Protein AF-A0A8K0E982-F1 (afdb_monomer_lite)

Structure (mmCIF, N/CA/C/O backbone):
data_AF-A0A8K0E982-F1
#
_entry.id   AF-A0A8K0E982-F1
#
loop_
_atom_site.group_PDB
_atom_site.id
_atom_site.type_symbol
_atom_site.label_atom_id
_atom_site.label_alt_id
_atom_site.label_comp_id
_atom_site.label_asym_id
_atom_site.label_entity_id
_atom_site.label_seq_id
_atom_site.pdbx_PDB_ins_code
_atom_site.Cartn_x
_atom_site.Cartn_y
_atom_site.Cartn_z
_atom_site.occupancy
_atom_site.B_iso_or_equiv
_atom_site.auth_seq_id
_atom_site.auth_comp_id
_atom_site.auth_asym_id
_atom_site.auth_atom_id
_atom_site.pdbx_PDB_model_num
ATOM 1 N N . MET A 1 1 ? -12.743 -16.493 24.729 1.00 76.88 1 MET A N 1
ATOM 2 C CA . MET A 1 1 ? -12.555 -15.133 25.260 1.00 76.88 1 MET A CA 1
ATOM 3 C C . MET A 1 1 ? -13.919 -14.490 25.365 1.00 76.88 1 MET A C 1
ATOM 5 O O . MET A 1 1 ? -14.685 -14.556 24.403 1.00 76.88 1 MET A O 1
ATOM 9 N N . SER A 1 2 ? -14.265 -14.010 26.552 1.00 88.00 2 SER A N 1
ATOM 10 C CA . SER A 1 2 ? -15.515 -13.305 26.830 1.00 88.00 2 SER A CA 1
ATOM 11 C C . SER A 1 2 ? -15.339 -11.812 26.568 1.00 88.00 2 SER A C 1
ATOM 13 O O . SER A 1 2 ? -14.228 -11.305 26.443 1.00 88.00 2 SER A O 1
ATOM 15 N N . LEU A 1 3 ? -16.451 -11.082 26.494 1.00 88.06 3 LEU A N 1
ATOM 16 C CA . LEU A 1 3 ? -16.410 -9.629 26.343 1.00 88.06 3 LEU A CA 1
ATOM 17 C C . LEU A 1 3 ? -15.655 -8.947 27.494 1.00 88.06 3 LEU A C 1
ATOM 19 O O . LEU A 1 3 ? -14.929 -7.985 27.275 1.00 88.06 3 LEU A O 1
ATOM 23 N N . THR A 1 4 ? -15.781 -9.482 28.708 1.00 92.56 4 THR A N 1
ATOM 24 C CA . THR A 1 4 ? -15.127 -8.940 29.905 1.00 92.56 4 THR A CA 1
ATOM 25 C C . THR A 1 4 ? -13.607 -8.933 29.812 1.00 92.56 4 THR A C 1
ATOM 27 O O . THR A 1 4 ? -12.982 -8.114 30.475 1.00 92.56 4 THR A O 1
ATOM 30 N N . ASP A 1 5 ? -13.015 -9.789 28.971 1.00 93.81 5 ASP A N 1
ATOM 31 C CA . ASP A 1 5 ? -11.569 -9.812 28.733 1.00 93.81 5 ASP A CA 1
ATOM 32 C C . ASP A 1 5 ? -11.071 -8.506 28.097 1.00 93.81 5 ASP A C 1
ATOM 34 O O . ASP A 1 5 ? -9.885 -8.206 28.179 1.00 93.81 5 ASP A O 1
ATOM 38 N N . PHE A 1 6 ? -11.954 -7.719 27.471 1.00 95.50 6 PHE A N 1
ATOM 39 C CA . PHE A 1 6 ? -11.610 -6.413 26.915 1.00 95.50 6 PHE A CA 1
ATOM 40 C C . PHE A 1 6 ? -11.528 -5.318 27.981 1.00 95.50 6 PHE A C 1
ATOM 42 O O . PHE A 1 6 ? -10.824 -4.343 27.729 1.00 95.50 6 PHE A O 1
ATOM 49 N N . ASN A 1 7 ? -12.192 -5.466 29.139 1.00 96.00 7 ASN A N 1
ATOM 50 C CA . ASN A 1 7 ? -12.347 -4.422 30.163 1.00 96.00 7 ASN A CA 1
ATOM 51 C C . ASN A 1 7 ? -11.041 -4.146 30.914 1.00 96.00 7 ASN A C 1
ATOM 53 O O . ASN A 1 7 ? -10.825 -4.599 32.038 1.00 96.00 7 ASN A O 1
ATOM 57 N N . ALA A 1 8 ? -10.158 -3.412 30.257 1.00 96.12 8 ALA A N 1
ATOM 58 C CA . ALA A 1 8 ? -8.850 -3.032 30.740 1.00 96.12 8 ALA A CA 1
ATOM 59 C C . ALA A 1 8 ? -8.358 -1.797 29.979 1.00 96.12 8 ALA A C 1
ATOM 61 O O . ALA A 1 8 ? -8.961 -1.347 28.997 1.00 96.12 8 ALA A O 1
ATOM 62 N N . THR A 1 9 ? -7.217 -1.281 30.424 1.00 97.56 9 THR A N 1
ATOM 63 C CA . THR A 1 9 ? -6.426 -0.314 29.669 1.00 97.56 9 THR A CA 1
ATOM 64 C C . THR A 1 9 ? -5.400 -1.054 28.815 1.00 97.56 9 THR A C 1
ATOM 66 O O . THR A 1 9 ? -4.583 -1.821 29.322 1.00 97.56 9 THR A O 1
ATOM 69 N N . TRP A 1 10 ? -5.434 -0.805 27.513 1.00 97.38 10 TRP A N 1
ATOM 70 C CA . TRP A 1 10 ? -4.568 -1.387 26.498 1.00 97.38 10 TRP A CA 1
ATOM 71 C C . TRP A 1 10 ? -3.707 -0.305 25.878 1.00 97.38 10 TRP A C 1
ATOM 73 O O . TRP A 1 10 ? -4.219 0.719 25.434 1.00 97.38 10 TRP A O 1
ATOM 83 N N . THR A 1 11 ? -2.410 -0.565 25.776 1.00 94.88 11 THR A N 1
ATOM 84 C CA . THR A 1 11 ? -1.451 0.373 25.197 1.00 94.88 11 THR A CA 1
ATOM 85 C C . THR A 1 11 ? -0.724 -0.280 24.030 1.00 94.88 11 THR A C 1
ATOM 87 O O . THR A 1 11 ? -0.299 -1.436 24.111 1.00 94.88 11 THR A O 1
ATOM 90 N N . SER A 1 12 ? -0.586 0.450 22.925 1.00 91.75 12 SER A N 1
ATOM 91 C CA . SER A 1 12 ? 0.097 -0.039 21.731 1.00 91.75 12 SER A CA 1
ATOM 92 C C . SER A 1 12 ? 1.561 -0.374 22.023 1.00 91.75 12 SER A C 1
ATOM 94 O O . SER A 1 12 ? 2.298 0.462 22.540 1.00 91.75 12 SER A O 1
ATOM 96 N N . SER A 1 13 ? 1.996 -1.571 21.630 1.00 88.44 13 SER A N 1
ATOM 97 C CA . SER A 1 13 ? 3.388 -2.043 21.756 1.00 88.44 13 SER A CA 1
ATOM 98 C C . SER A 1 13 ? 4.062 -2.335 20.409 1.00 88.44 13 SER A C 1
ATOM 100 O O . SER A 1 13 ? 5.239 -2.683 20.361 1.00 88.44 13 SER A O 1
ATOM 102 N N . GLY A 1 14 ? 3.331 -2.194 19.300 1.00 84.75 14 GLY A N 1
ATOM 103 C CA . GLY A 1 14 ? 3.834 -2.417 17.948 1.00 84.75 14 GLY A CA 1
ATOM 104 C C . GLY A 1 14 ? 2.726 -2.308 16.904 1.00 84.75 14 GLY A C 1
ATOM 105 O O . GLY A 1 14 ? 1.545 -2.258 17.242 1.00 84.75 14 GLY A O 1
ATOM 106 N N . ASN A 1 15 ? 3.113 -2.263 15.631 1.00 86.19 15 ASN A N 1
ATOM 107 C CA . ASN A 1 15 ? 2.197 -2.212 14.496 1.00 86.19 15 ASN A CA 1
ATOM 108 C C . ASN A 1 15 ? 2.785 -2.948 13.285 1.00 86.19 15 ASN A C 1
ATOM 110 O O . ASN A 1 15 ? 4.000 -3.106 13.162 1.00 86.19 15 ASN A O 1
ATOM 114 N N . GLU A 1 16 ? 1.910 -3.361 12.373 1.00 82.50 16 GLU A N 1
ATOM 115 C CA . GLU A 1 16 ? 2.277 -3.872 11.056 1.00 82.50 16 GLU A CA 1
ATOM 116 C C . GLU A 1 16 ? 1.532 -3.065 9.988 1.00 82.50 16 GLU A C 1
ATOM 118 O O . GLU A 1 16 ? 0.335 -2.826 10.107 1.00 82.50 16 GLU A O 1
ATOM 123 N N . ASN A 1 17 ? 2.233 -2.651 8.929 1.00 83.00 17 ASN A N 1
ATOM 124 C CA . ASN A 1 17 ? 1.669 -1.880 7.809 1.00 83.00 17 ASN A CA 1
ATOM 125 C C . ASN A 1 17 ? 1.020 -0.528 8.190 1.00 83.00 17 ASN A C 1
ATOM 127 O O . ASN A 1 17 ? 0.158 -0.046 7.455 1.00 83.00 17 ASN A O 1
ATOM 131 N N . LEU A 1 18 ? 1.464 0.121 9.276 1.00 83.12 18 LEU A N 1
ATOM 132 C CA . LEU A 1 18 ? 0.912 1.411 9.716 1.00 83.12 18 LEU A CA 1
ATOM 133 C C . LEU A 1 18 ? 0.999 2.507 8.640 1.00 83.12 18 LEU A C 1
ATOM 135 O O . LEU A 1 18 ? 0.066 3.282 8.503 1.00 83.12 18 LEU A O 1
ATOM 139 N N . ASP A 1 19 ? 2.047 2.532 7.812 1.00 82.12 19 ASP A N 1
ATOM 140 C CA . ASP A 1 19 ? 2.150 3.500 6.705 1.00 82.12 19 ASP A CA 1
ATOM 141 C C . ASP A 1 19 ? 0.992 3.392 5.715 1.00 82.12 19 ASP A C 1
ATOM 143 O O . ASP A 1 19 ? 0.400 4.398 5.340 1.00 82.12 19 ASP A O 1
ATOM 147 N N . ALA A 1 20 ? 0.646 2.167 5.311 1.00 80.00 20 ALA A N 1
ATOM 148 C CA . ALA A 1 20 ? -0.471 1.941 4.401 1.00 80.00 20 ALA A CA 1
ATOM 149 C C . ALA A 1 20 ? -1.802 2.319 5.062 1.00 80.00 20 ALA A C 1
ATOM 151 O O . ALA A 1 20 ? -2.688 2.847 4.393 1.00 80.00 20 ALA A O 1
ATOM 152 N N . TYR A 1 21 ? -1.913 2.083 6.374 1.00 82.00 21 TYR A N 1
ATOM 153 C CA . TYR A 1 21 ? -3.068 2.510 7.149 1.00 82.00 21 TYR A CA 1
ATOM 154 C C . TYR A 1 21 ? -3.226 4.033 7.128 1.00 82.00 21 TYR A C 1
ATOM 156 O O . TYR A 1 21 ? -4.260 4.534 6.698 1.00 82.00 21 TYR A O 1
ATOM 164 N N . LEU A 1 22 ? -2.177 4.766 7.506 1.00 83.50 22 LEU A N 1
ATOM 165 C CA . LEU A 1 22 ? -2.181 6.227 7.559 1.00 83.50 22 LEU A CA 1
ATOM 166 C C . LEU A 1 22 ? -2.406 6.867 6.183 1.00 83.50 22 LEU A C 1
ATOM 168 O O . LEU A 1 22 ? -3.130 7.853 6.078 1.00 83.50 22 LEU A O 1
ATOM 172 N N . GLU A 1 23 ? -1.832 6.298 5.117 1.00 82.69 23 GLU A N 1
ATOM 173 C CA . GLU A 1 23 ? -2.086 6.769 3.749 1.00 82.69 23 GLU A CA 1
ATOM 174 C C . GLU A 1 23 ? -3.574 6.658 3.398 1.00 82.69 23 GLU A C 1
ATOM 176 O O . GLU A 1 23 ? -4.152 7.598 2.851 1.00 82.69 23 GLU A O 1
ATOM 181 N N . ALA A 1 24 ? -4.204 5.531 3.724 1.00 76.69 24 ALA A N 1
ATOM 182 C CA . ALA A 1 24 ? -5.584 5.285 3.337 1.00 76.69 24 ALA A CA 1
ATOM 183 C C . ALA A 1 24 ? -6.610 6.009 4.221 1.00 76.69 24 ALA A C 1
ATOM 185 O O . ALA A 1 24 ? -7.704 6.304 3.748 1.00 76.69 24 ALA A O 1
ATOM 186 N N . THR A 1 25 ? -6.264 6.350 5.467 1.00 77.56 25 THR A N 1
ATOM 187 C CA . THR A 1 25 ? -7.091 7.234 6.307 1.00 77.56 25 THR A CA 1
ATOM 188 C C . THR A 1 25 ? -6.925 8.718 5.965 1.00 77.56 25 THR A C 1
ATOM 190 O O . THR A 1 25 ? -7.600 9.563 6.550 1.00 77.56 25 THR A O 1
ATOM 193 N N . GLY A 1 26 ? -6.055 9.053 5.004 1.00 77.88 26 GLY A N 1
ATOM 194 C CA . GLY A 1 26 ? -5.824 10.427 4.566 1.00 77.88 26 GLY A CA 1
ATOM 195 C C . GLY A 1 26 ? -4.934 11.238 5.508 1.00 77.88 26 GLY A C 1
ATOM 196 O O . GLY A 1 26 ? -4.920 12.465 5.419 1.00 77.88 26 GLY A O 1
ATOM 197 N N . CYS A 1 27 ? -4.178 10.582 6.393 1.00 80.12 27 CYS A N 1
ATOM 198 C CA . CYS A 1 27 ? -3.188 11.254 7.226 1.00 80.12 27 CYS A CA 1
ATOM 199 C C . CYS A 1 27 ? -2.120 11.914 6.324 1.00 80.12 27 CYS A C 1
ATOM 201 O O . CYS A 1 27 ? -1.563 11.247 5.442 1.00 80.12 27 CYS A O 1
ATOM 203 N N . PRO A 1 28 ? -1.809 13.214 6.492 1.00 81.88 28 PRO A N 1
ATOM 204 C CA . PRO A 1 28 ? -0.733 13.845 5.734 1.00 81.88 28 PRO A CA 1
ATOM 205 C C . PRO A 1 28 ? 0.628 13.227 6.076 1.00 81.88 28 PRO A C 1
ATOM 207 O O . PRO A 1 28 ? 0.929 12.953 7.239 1.00 81.88 28 PRO A O 1
ATOM 210 N N . LYS A 1 29 ? 1.475 13.020 5.058 1.00 82.44 29 LYS A N 1
ATOM 211 C CA . LYS A 1 29 ? 2.752 12.296 5.211 1.00 82.44 29 LYS A CA 1
ATOM 212 C C . LYS A 1 29 ? 3.712 12.943 6.206 1.00 82.44 29 LYS A C 1
ATOM 214 O O . LYS A 1 29 ? 4.481 12.217 6.828 1.00 82.44 29 LYS A O 1
ATOM 219 N N . GLU A 1 30 ? 3.668 14.264 6.379 1.00 87.19 30 GLU A N 1
ATOM 220 C CA . GLU A 1 30 ? 4.479 14.952 7.393 1.00 87.19 30 GLU A CA 1
ATOM 221 C C . GLU A 1 30 ? 4.189 14.502 8.835 1.00 87.19 30 GLU A C 1
ATOM 223 O O . GLU A 1 30 ? 5.066 14.629 9.683 1.00 87.19 30 GLU A O 1
ATOM 228 N N . TYR A 1 31 ? 3.016 13.920 9.114 1.00 84.38 31 TYR A N 1
ATOM 229 C CA . TYR A 1 31 ? 2.645 13.449 10.452 1.00 84.38 31 TYR A CA 1
ATOM 230 C C . TYR A 1 31 ? 2.977 11.975 10.709 1.00 84.38 31 TYR A C 1
ATOM 232 O O . TYR A 1 31 ? 2.791 11.499 11.827 1.00 84.38 31 TYR A O 1
ATOM 240 N N . PHE A 1 32 ? 3.479 11.228 9.718 1.00 86.25 32 PHE A N 1
ATOM 241 C CA . PHE A 1 32 ? 3.668 9.777 9.856 1.00 86.25 32 PHE A CA 1
ATOM 242 C C . PHE A 1 32 ? 4.653 9.425 10.969 1.00 86.25 32 PHE A C 1
ATOM 244 O O . PHE A 1 32 ? 4.390 8.518 11.755 1.00 86.25 32 PHE A O 1
ATOM 251 N N . ASP A 1 33 ? 5.769 10.147 11.061 1.00 88.31 33 ASP A N 1
ATOM 252 C CA . ASP A 1 33 ? 6.781 9.890 12.088 1.00 88.31 33 ASP A CA 1
ATOM 253 C C . ASP A 1 33 ? 6.273 10.269 13.489 1.00 88.31 33 ASP A C 1
ATOM 255 O O . ASP A 1 33 ? 6.520 9.548 14.460 1.00 88.31 33 ASP A O 1
ATOM 259 N N . THR A 1 34 ? 5.475 11.336 13.594 1.00 88.00 34 THR A N 1
ATOM 260 C CA . THR A 1 34 ? 4.786 11.722 14.835 1.00 88.00 34 THR A CA 1
ATOM 261 C C . THR A 1 34 ? 3.795 10.652 15.283 1.00 88.00 34 THR A C 1
ATOM 263 O O . THR A 1 34 ? 3.797 10.263 16.445 1.00 88.00 34 THR A O 1
ATOM 266 N N . VAL A 1 35 ? 2.983 10.108 14.373 1.00 87.06 35 VAL A N 1
ATOM 267 C CA . VAL A 1 35 ? 2.040 9.030 14.711 1.00 87.06 35 VAL A CA 1
ATOM 268 C C . VAL A 1 35 ? 2.773 7.743 15.098 1.00 87.06 35 VAL A C 1
ATOM 270 O O . VAL A 1 35 ? 2.393 7.093 16.066 1.00 87.06 35 VAL A O 1
ATOM 273 N N . LYS A 1 36 ? 3.858 7.387 14.399 1.00 88.38 36 LYS A N 1
ATOM 274 C CA . LYS A 1 36 ? 4.669 6.189 14.698 1.00 88.38 36 LYS A CA 1
ATOM 275 C C . LYS A 1 36 ? 5.382 6.242 16.044 1.00 88.38 36 LYS A C 1
ATOM 277 O O . LYS A 1 36 ? 5.623 5.193 16.634 1.00 88.38 36 LYS A O 1
ATOM 282 N N . SER A 1 37 ? 5.782 7.436 16.472 1.00 87.62 37 SER A N 1
ATOM 283 C CA . SER A 1 37 ? 6.403 7.670 17.781 1.00 87.62 37 SER A CA 1
ATOM 284 C C . SER A 1 37 ? 5.375 7.808 18.904 1.00 87.62 37 SER A C 1
ATOM 286 O O . SER A 1 37 ? 5.741 7.748 20.077 1.00 87.62 37 SER A O 1
ATOM 288 N N . GLY A 1 38 ? 4.100 7.972 18.547 1.00 89.12 38 GLY A N 1
ATOM 289 C CA . GLY A 1 38 ? 2.992 8.036 19.478 1.00 89.12 38 GLY A CA 1
ATOM 290 C C . GLY A 1 38 ? 2.645 6.691 20.097 1.00 89.12 38 GLY A C 1
ATOM 291 O O . GLY A 1 38 ? 2.869 5.622 19.532 1.00 89.12 38 GLY A O 1
ATOM 292 N N . THR A 1 39 ? 2.007 6.780 21.253 1.00 91.00 39 THR A N 1
ATOM 293 C CA . THR A 1 39 ? 1.442 5.654 21.976 1.00 91.00 39 THR A CA 1
ATOM 294 C C . THR A 1 39 ? -0.070 5.788 21.964 1.00 91.00 39 THR A C 1
ATOM 296 O O . THR A 1 39 ? -0.606 6.756 22.504 1.00 91.00 39 THR A O 1
ATOM 299 N N . LEU A 1 40 ? -0.749 4.805 21.377 1.00 92.06 40 LEU A N 1
ATOM 300 C CA . LEU A 1 40 ? -2.203 4.707 21.354 1.00 92.06 40 LEU A CA 1
ATOM 301 C C . LEU A 1 40 ? -2.682 3.920 22.574 1.00 92.06 40 LEU A C 1
ATOM 303 O O . LEU A 1 40 ? -2.187 2.824 22.847 1.00 92.06 40 LEU A O 1
ATOM 307 N N . THR A 1 41 ? -3.648 4.477 23.297 1.00 94.88 41 THR A N 1
ATOM 308 C CA . THR A 1 41 ? -4.257 3.858 24.476 1.00 94.88 41 THR A CA 1
ATOM 309 C C . THR A 1 41 ? -5.753 3.680 24.267 1.00 94.88 41 THR A C 1
ATOM 311 O O . THR A 1 41 ? -6.422 4.611 23.822 1.00 94.88 41 THR A O 1
ATOM 314 N N . TYR A 1 42 ? -6.269 2.501 24.614 1.00 96.44 42 TYR A N 1
ATOM 315 C CA . TYR A 1 42 ? -7.695 2.198 24.705 1.00 96.44 42 TYR A CA 1
ATOM 316 C C . TYR A 1 42 ? -8.052 1.788 26.131 1.00 96.44 42 TYR A C 1
ATOM 318 O O . TYR A 1 42 ? -7.398 0.920 26.693 1.00 96.44 42 TYR A O 1
ATOM 326 N N . GLU A 1 43 ? -9.104 2.351 26.704 1.00 97.56 43 GLU A N 1
ATOM 327 C CA . GLU A 1 43 ? -9.676 1.919 27.980 1.00 97.56 43 GLU A CA 1
ATOM 328 C C . GLU A 1 43 ? -11.114 1.477 27.728 1.00 97.56 43 GLU A C 1
ATOM 330 O O . GLU A 1 43 ? -11.961 2.290 27.353 1.00 97.56 43 GLU A O 1
ATOM 335 N N . PHE A 1 44 ? -11.372 0.183 27.905 1.00 97.38 44 PHE A N 1
ATOM 336 C CA . PHE A 1 44 ? -12.711 -0.379 27.779 1.00 97.38 44 PHE A CA 1
ATOM 337 C C . PHE A 1 44 ? -13.327 -0.598 29.155 1.00 97.38 44 PHE A C 1
ATOM 339 O O . PHE A 1 44 ? -12.685 -1.125 30.066 1.00 97.38 44 PHE A O 1
ATOM 346 N N . SER A 1 45 ? -14.598 -0.245 29.280 1.00 96.56 45 SER A N 1
ATOM 347 C CA . SER A 1 45 ? -15.433 -0.585 30.424 1.00 96.56 45 SER A CA 1
ATOM 348 C C . SER A 1 45 ? -16.849 -0.914 29.963 1.00 96.56 45 SER A C 1
ATOM 350 O O . SER A 1 45 ? -17.257 -0.575 28.849 1.00 96.56 45 SER A O 1
ATOM 352 N N . GLN A 1 46 ? -17.608 -1.588 30.822 1.00 94.81 46 GLN A N 1
ATOM 353 C CA . GLN A 1 46 ? -18.996 -1.936 30.550 1.00 94.81 46 GLN A CA 1
ATOM 354 C C . GLN A 1 46 ? -19.859 -1.694 31.790 1.00 94.81 46 GLN A C 1
ATOM 356 O O . GLN A 1 46 ? -19.423 -1.965 32.910 1.00 94.81 46 GLN A O 1
ATOM 361 N N . ASP A 1 47 ? -21.085 -1.238 31.567 1.00 94.94 47 ASP A N 1
ATOM 362 C CA . ASP A 1 47 ? -22.148 -1.155 32.563 1.00 94.94 47 ASP A CA 1
ATOM 363 C C . ASP A 1 47 ? -23.431 -1.723 31.945 1.00 94.94 47 ASP A C 1
ATOM 365 O O . ASP A 1 47 ? -23.974 -1.181 30.979 1.00 94.94 47 ASP A O 1
ATOM 369 N N . GLY A 1 48 ? -23.867 -2.885 32.435 1.00 92.12 48 GLY A N 1
ATOM 370 C CA . GLY A 1 48 ? -24.958 -3.646 31.828 1.00 92.12 48 GLY A CA 1
ATOM 371 C C . GLY A 1 48 ? -24.702 -3.974 30.351 1.00 92.12 48 GLY A C 1
ATOM 372 O O . GLY A 1 48 ? -23.768 -4.701 30.016 1.00 92.12 48 GLY A O 1
ATOM 373 N N . ASP A 1 49 ? -25.560 -3.456 29.473 1.00 93.00 49 ASP A N 1
ATOM 374 C CA . ASP A 1 49 ? -25.496 -3.625 28.014 1.00 93.00 49 ASP A CA 1
ATOM 375 C C . ASP A 1 49 ? -24.726 -2.504 27.293 1.00 93.00 49 ASP A C 1
ATOM 377 O O . ASP A 1 49 ? -24.651 -2.493 26.062 1.00 93.00 49 ASP A O 1
ATOM 381 N N . THR A 1 50 ? -24.182 -1.553 28.053 1.00 95.56 50 THR A N 1
ATOM 382 C CA . THR A 1 50 ? -23.522 -0.352 27.549 1.00 95.56 50 THR A CA 1
ATOM 383 C C . THR A 1 50 ? -22.010 -0.497 27.662 1.00 95.56 50 THR A C 1
ATOM 385 O O . THR A 1 50 ? -21.479 -0.781 28.733 1.00 95.56 50 THR A O 1
ATOM 388 N N . ILE A 1 51 ? -21.306 -0.283 26.552 1.00 97.19 51 ILE A N 1
ATOM 389 C CA . ILE A 1 51 ? -19.851 -0.381 26.456 1.00 97.19 51 ILE A CA 1
ATOM 390 C C . ILE A 1 51 ? -19.296 1.022 26.266 1.00 97.19 51 ILE A C 1
ATOM 392 O O . ILE A 1 51 ? -19.748 1.758 25.391 1.00 97.19 51 ILE A O 1
ATOM 396 N N . THR A 1 52 ? -18.295 1.376 27.065 1.00 97.75 52 THR A N 1
ATOM 397 C CA . THR A 1 52 ? -17.534 2.616 26.921 1.00 97.75 52 THR A CA 1
ATOM 398 C C . THR A 1 52 ? -16.125 2.286 26.450 1.00 97.75 52 THR A C 1
ATOM 400 O O . THR A 1 52 ? -15.440 1.457 27.044 1.00 97.75 52 THR A O 1
ATOM 403 N N . CYS A 1 53 ? -15.681 2.949 25.387 1.00 97.25 53 CYS A N 1
ATOM 404 C CA . CYS A 1 53 ? -14.310 2.906 24.899 1.00 97.25 53 CYS A CA 1
ATOM 405 C C . CYS A 1 53 ? -13.735 4.320 24.934 1.00 97.25 53 CYS A C 1
ATOM 407 O O . CYS A 1 53 ? -14.157 5.187 24.164 1.00 97.25 53 CYS A O 1
ATOM 409 N N . LYS A 1 54 ? -12.746 4.547 25.798 1.00 96.69 54 LYS A N 1
ATOM 410 C CA . LYS A 1 54 ? -11.932 5.763 25.760 1.00 96.69 54 LYS A CA 1
ATOM 411 C C . LYS A 1 54 ? -10.686 5.500 24.933 1.00 96.69 54 LYS A C 1
ATOM 413 O O . LYS A 1 54 ? -10.045 4.468 25.100 1.00 96.69 54 LYS A O 1
ATOM 418 N N . SER A 1 55 ? -10.329 6.424 24.054 1.00 94.56 55 SER A N 1
ATOM 419 C CA . SER A 1 55 ? -9.144 6.323 23.206 1.00 94.56 55 SER A CA 1
ATOM 420 C C . SER A 1 55 ? -8.331 7.606 23.237 1.00 94.56 55 SER A C 1
ATOM 422 O O . SER A 1 55 ? -8.891 8.689 23.089 1.00 94.56 55 SER A O 1
ATOM 424 N N . SER A 1 56 ? -7.014 7.503 23.371 1.00 92.81 56 SER A N 1
ATOM 425 C CA . SER A 1 56 ? -6.103 8.652 23.350 1.00 92.81 56 SER A CA 1
ATOM 426 C C . SER A 1 56 ? -4.786 8.300 22.664 1.00 92.81 56 SER A C 1
ATOM 428 O O . SER A 1 56 ? -4.389 7.136 22.628 1.00 92.81 56 SER A O 1
ATOM 430 N N . SER A 1 57 ? -4.099 9.304 22.114 1.00 90.75 57 SER A N 1
ATOM 431 C CA . SER A 1 57 ? -2.760 9.136 21.547 1.00 90.75 57 SER A CA 1
ATOM 432 C C . SER A 1 57 ? -1.829 10.240 22.020 1.00 90.75 57 SER A C 1
ATOM 434 O O . SER A 1 57 ? -2.192 11.414 21.986 1.00 90.75 57 SER A O 1
ATOM 436 N N . THR A 1 58 ? -0.595 9.887 22.381 1.00 89.31 58 THR A N 1
ATOM 437 C CA . THR A 1 58 ? 0.437 10.890 22.695 1.00 89.31 58 THR A CA 1
ATOM 438 C C . THR A 1 58 ? 0.886 11.687 21.464 1.00 89.31 58 THR A C 1
ATOM 440 O O . THR A 1 58 ? 1.447 12.768 21.614 1.00 89.31 58 THR A O 1
ATOM 443 N N . SER A 1 59 ? 0.612 11.197 20.247 1.00 83.44 59 SER A N 1
ATOM 444 C CA . SER A 1 59 ? 0.928 11.895 18.991 1.00 83.44 59 SER A CA 1
ATOM 445 C C . SER A 1 59 ? -0.102 12.947 18.585 1.00 83.44 59 SER A C 1
ATOM 447 O O . SER A 1 59 ? 0.146 13.689 17.640 1.00 83.44 59 SER A O 1
ATOM 449 N N . ALA A 1 60 ? -1.263 12.987 19.243 1.00 73.69 60 ALA A N 1
ATOM 450 C CA . ALA A 1 60 ? -2.348 13.913 18.915 1.00 73.69 60 ALA A CA 1
ATOM 451 C C . ALA A 1 60 ? -2.020 15.372 19.318 1.00 73.69 60 ALA A C 1
ATOM 453 O O . ALA A 1 60 ? -2.669 16.314 18.870 1.00 73.69 60 ALA A O 1
ATOM 454 N N . GLY A 1 61 ? -0.962 15.568 20.118 1.00 64.94 61 GLY A N 1
ATOM 455 C CA . GLY A 1 61 ? -0.582 16.865 20.674 1.00 64.94 61 GLY A CA 1
ATOM 456 C C . GLY A 1 61 ? -1.436 17.254 21.889 1.00 64.94 61 GLY A C 1
ATOM 457 O O . GLY A 1 61 ? -2.402 16.567 22.214 1.00 64.94 61 GLY A O 1
ATOM 458 N N . PRO A 1 62 ? -1.084 18.343 22.595 1.00 62.41 62 PRO A N 1
ATOM 459 C CA . PRO A 1 62 ? -1.803 18.777 23.798 1.00 62.41 62 PRO A CA 1
ATOM 460 C C . PRO A 1 62 ? -3.231 19.267 23.508 1.00 62.41 62 PRO A C 1
ATOM 462 O O . PRO A 1 62 ? -4.068 19.262 24.406 1.00 62.41 62 PRO A O 1
ATOM 465 N N . ASP A 1 63 ? -3.510 19.656 22.260 1.00 70.44 63 ASP A N 1
ATOM 466 C CA . ASP A 1 63 ? -4.767 20.293 21.858 1.00 70.44 63 ASP A CA 1
ATOM 467 C C . ASP A 1 63 ? -5.833 19.303 21.351 1.00 70.44 63 ASP A C 1
ATOM 469 O O . ASP A 1 63 ? -6.973 19.702 21.108 1.00 70.44 63 ASP A O 1
ATOM 473 N N . GLN A 1 64 ? -5.503 18.014 21.196 1.00 72.44 64 GLN A N 1
ATOM 474 C CA . GLN A 1 64 ? -6.479 16.976 20.846 1.00 72.44 64 GLN A CA 1
ATOM 475 C C . GLN A 1 64 ? -6.786 16.088 22.060 1.00 72.44 64 GLN A C 1
ATOM 477 O O . GLN A 1 64 ? -5.981 15.221 22.415 1.00 72.44 64 GLN A O 1
ATOM 482 N N . PRO A 1 65 ? -7.954 16.264 22.708 1.00 80.94 65 PRO A N 1
ATOM 483 C CA . PRO A 1 65 ? -8.334 15.437 23.842 1.00 80.94 65 PRO A CA 1
ATOM 484 C C . PRO A 1 65 ? -8.594 13.989 23.410 1.00 80.94 65 PRO A C 1
ATOM 486 O O . PRO A 1 65 ? -8.964 13.703 22.266 1.00 80.94 65 PRO A O 1
ATOM 489 N N . GLY A 1 66 ? -8.443 13.066 24.361 1.00 88.62 66 GLY A N 1
ATOM 490 C CA . GLY A 1 66 ? -8.910 11.695 24.185 1.00 88.62 66 GLY A CA 1
ATOM 491 C C . GLY A 1 66 ? -10.410 11.658 23.881 1.00 88.62 66 GLY A C 1
ATOM 492 O O . GLY A 1 66 ? -11.183 12.475 24.378 1.00 88.62 66 GLY A O 1
ATOM 493 N N . GLN A 1 67 ? -10.818 10.695 23.065 1.00 94.38 67 GLN A N 1
ATOM 494 C CA . GLN A 1 67 ? -12.210 10.484 22.684 1.00 94.38 67 GLN A CA 1
ATOM 495 C C . GLN A 1 67 ? -12.857 9.458 23.606 1.00 94.38 67 GLN A C 1
ATOM 497 O O . GLN A 1 67 ? -12.211 8.492 24.005 1.00 94.38 67 GLN A O 1
ATOM 502 N N . THR A 1 68 ? -14.128 9.660 23.944 1.00 96.44 68 THR A N 1
ATOM 503 C CA . THR A 1 68 ? -14.928 8.697 24.709 1.00 96.44 68 THR A CA 1
ATOM 504 C C . THR A 1 68 ? -16.165 8.351 23.903 1.00 96.44 68 THR A C 1
ATOM 506 O O . THR A 1 68 ? -17.034 9.197 23.711 1.00 96.44 68 THR A O 1
ATOM 509 N N . ASN A 1 69 ? -16.243 7.105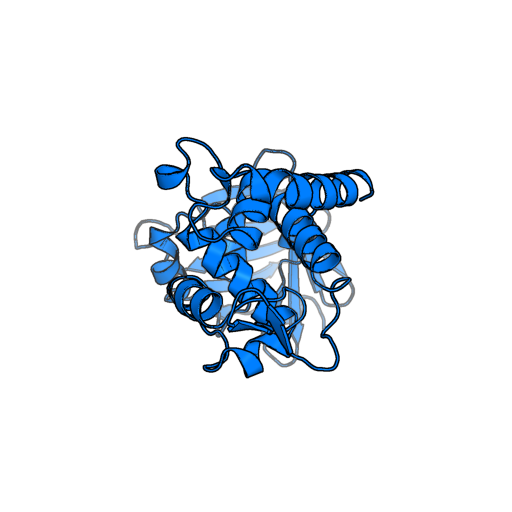 23.447 1.00 97.38 69 ASN A N 1
ATOM 510 C CA . ASN A 1 69 ? -17.373 6.585 22.689 1.00 97.38 69 ASN A CA 1
ATOM 511 C C . ASN A 1 69 ? -18.148 5.588 23.552 1.00 97.38 69 ASN A C 1
ATOM 513 O O . ASN A 1 69 ? -17.548 4.730 24.200 1.00 97.38 69 ASN A O 1
ATOM 517 N N . THR A 1 70 ? -19.476 5.701 23.558 1.00 97.12 70 THR A N 1
ATOM 518 C CA . THR A 1 70 ? -20.375 4.790 24.279 1.00 97.12 70 THR A CA 1
ATOM 519 C C . THR A 1 70 ? -21.342 4.156 23.294 1.00 97.12 70 THR A C 1
ATOM 521 O O . THR A 1 70 ? -21.947 4.867 22.494 1.00 97.12 70 THR A O 1
ATOM 524 N N . PHE A 1 71 ? -21.492 2.834 23.336 1.00 96.62 71 PHE A N 1
ATOM 525 C CA . PHE A 1 71 ? -22.321 2.105 22.379 1.00 96.62 71 PHE A CA 1
ATOM 526 C C . PHE A 1 71 ? -22.959 0.851 22.983 1.00 96.62 71 PHE A C 1
ATOM 528 O O . PHE A 1 71 ? -22.541 0.343 24.024 1.00 96.62 71 PHE A O 1
ATOM 535 N N . LYS A 1 72 ? -23.964 0.332 22.275 1.00 96.12 72 LYS A N 1
ATOM 536 C CA . LYS A 1 72 ? -24.576 -0.980 22.506 1.00 96.12 72 LYS A CA 1
ATOM 537 C C . LYS A 1 72 ? -24.393 -1.839 21.262 1.00 96.12 72 LYS A C 1
ATOM 539 O O . LYS A 1 72 ? -24.379 -1.320 20.144 1.00 96.12 72 LYS A O 1
ATOM 544 N N . PHE A 1 73 ? -24.256 -3.151 21.429 1.00 96.31 73 PHE A N 1
ATOM 545 C CA . PHE A 1 73 ? -24.044 -4.030 20.279 1.00 96.31 73 PHE A CA 1
ATOM 546 C C . PHE A 1 73 ? -25.222 -4.017 19.306 1.00 96.31 73 PHE A C 1
ATOM 548 O O . PHE A 1 73 ? -26.383 -4.022 19.708 1.00 96.31 73 PHE A O 1
ATOM 555 N N . GLY A 1 74 ? -24.902 -4.031 18.012 1.00 94.25 74 GLY A N 1
ATOM 556 C CA . GLY A 1 74 ? -25.881 -4.053 16.926 1.00 94.25 74 GLY A CA 1
ATOM 557 C C . GLY A 1 74 ? -26.621 -2.732 16.700 1.00 94.25 74 GLY A C 1
ATOM 558 O O . GLY A 1 74 ? -27.437 -2.666 15.786 1.00 94.25 74 GLY A O 1
ATOM 559 N N . GLN A 1 75 ? -26.340 -1.689 17.487 1.00 95.44 75 GLN A N 1
ATOM 560 C CA . GLN A 1 75 ? -26.933 -0.363 17.318 1.00 95.44 75 GLN A CA 1
ATOM 561 C C . GLN A 1 75 ? -25.960 0.563 16.583 1.00 95.44 75 GLN A C 1
ATOM 563 O O . GLN A 1 75 ? -24.757 0.554 16.850 1.00 95.44 75 GLN A O 1
ATOM 568 N N . GLU A 1 76 ? -26.487 1.347 15.641 1.00 95.81 76 GLU A N 1
ATOM 569 C CA . GLU A 1 76 ? -25.724 2.408 14.979 1.00 95.81 76 GLU A CA 1
ATOM 570 C C . GLU A 1 76 ? -25.497 3.567 15.955 1.00 95.81 76 GLU A C 1
ATOM 572 O O . GLU A 1 76 ? -26.422 4.001 16.642 1.00 95.81 76 GLU A O 1
ATOM 577 N N . TYR A 1 77 ? -24.270 4.080 15.991 1.00 96.38 77 TYR A N 1
ATOM 578 C CA . TYR A 1 77 ? -23.911 5.299 16.707 1.00 96.38 77 TYR A CA 1
ATOM 579 C C . TYR A 1 77 ? -22.871 6.108 15.917 1.00 96.38 77 TYR A C 1
ATOM 581 O O . TYR A 1 77 ? -22.304 5.634 14.927 1.00 96.38 77 TYR A O 1
ATOM 589 N N . GLU A 1 78 ? -22.642 7.352 16.334 1.00 96.06 78 GLU A N 1
ATOM 590 C CA . GLU A 1 78 ? -21.572 8.194 15.799 1.00 96.06 78 GLU A CA 1
ATOM 591 C C . GLU A 1 78 ? -20.297 7.977 16.620 1.00 96.06 78 GLU A C 1
ATOM 593 O O . GLU A 1 78 ? -20.221 8.376 17.780 1.00 96.06 78 GLU A O 1
ATOM 598 N N . ASP A 1 79 ? -19.306 7.329 16.015 1.00 93.94 79 ASP A N 1
ATOM 599 C CA . ASP A 1 79 ? -17.979 7.126 16.587 1.00 93.94 79 ASP A CA 1
ATOM 600 C C . ASP A 1 79 ? -17.092 8.328 16.279 1.00 93.94 79 ASP A C 1
ATOM 602 O O . ASP A 1 79 ? -16.970 8.735 15.121 1.00 93.94 79 ASP A O 1
ATOM 606 N N . VAL A 1 80 ? -16.463 8.895 17.304 1.00 92.94 80 VAL A N 1
ATOM 607 C CA . VAL A 1 80 ? -15.442 9.929 17.136 1.00 92.94 80 VAL A CA 1
ATOM 608 C C . VAL A 1 80 ? -14.073 9.268 17.204 1.00 92.94 80 VAL A C 1
ATOM 610 O O . VAL A 1 80 ? -13.650 8.793 18.262 1.00 92.94 80 VAL A O 1
ATOM 613 N N . GLY A 1 81 ? -13.386 9.227 16.064 1.00 88.50 81 GLY A N 1
ATOM 614 C CA . GLY A 1 81 ? -12.041 8.678 15.962 1.00 88.50 81 GLY A CA 1
ATOM 615 C C . GLY A 1 81 ? -11.004 9.559 16.657 1.00 88.50 81 GLY A C 1
ATOM 616 O O . GLY A 1 81 ? -11.218 10.747 16.885 1.00 88.50 81 GLY A O 1
ATOM 617 N N . ILE A 1 82 ? -9.830 8.992 16.945 1.00 85.38 82 ILE A N 1
ATOM 618 C CA . ILE A 1 82 ? -8.689 9.732 17.523 1.00 85.38 82 ILE A CA 1
ATOM 619 C C . ILE A 1 82 ? -8.203 10.890 16.639 1.00 85.38 82 ILE A C 1
ATOM 621 O O . ILE A 1 82 ? -7.515 11.782 17.114 1.00 85.38 82 ILE A O 1
ATOM 625 N N . ASP A 1 83 ? -8.559 10.869 15.357 1.00 80.81 83 ASP A N 1
ATOM 626 C CA . ASP A 1 83 ? -8.322 11.931 14.383 1.00 80.81 83 ASP A CA 1
ATOM 627 C C . ASP A 1 83 ? -9.376 13.053 14.443 1.00 80.81 83 ASP A C 1
ATOM 629 O O . ASP A 1 83 ? -9.325 13.994 13.652 1.00 80.81 83 ASP A O 1
ATOM 633 N N . GLY A 1 84 ? -10.345 12.953 15.357 1.00 83.44 84 GLY A N 1
ATOM 634 C CA . GLY A 1 84 ? -11.473 13.868 15.507 1.00 83.44 84 GLY A CA 1
ATOM 635 C C . GLY A 1 84 ? -12.578 13.676 14.466 1.00 83.44 84 GLY A C 1
ATOM 636 O O . GLY A 1 84 ? -13.589 14.378 14.517 1.00 83.44 84 GLY A O 1
ATOM 637 N N . GLN A 1 85 ? -12.422 12.744 13.519 1.00 86.06 85 GLN A N 1
ATOM 638 C CA . GLN A 1 85 ? -13.436 12.497 12.500 1.00 86.06 85 GLN A CA 1
ATOM 639 C C . GLN A 1 85 ? -14.582 11.662 13.072 1.00 86.06 85 GLN A C 1
ATOM 641 O O . GLN A 1 85 ? -14.371 10.666 13.765 1.00 86.06 85 GLN A O 1
ATOM 646 N N . LYS A 1 86 ? -15.805 12.060 12.725 1.00 91.88 86 LYS A N 1
ATOM 647 C CA . LYS A 1 86 ? -17.048 11.391 13.113 1.00 91.88 86 LYS A CA 1
ATOM 648 C C . LYS A 1 86 ? -17.454 10.378 12.051 1.00 91.88 86 LYS A C 1
ATOM 650 O O . LYS A 1 86 ? -17.514 10.725 10.873 1.00 91.88 86 LYS A O 1
ATOM 655 N N . ARG A 1 87 ? -17.744 9.142 12.455 1.00 91.44 87 ARG A N 1
ATOM 656 C CA . ARG A 1 87 ? -18.097 8.037 11.554 1.00 91.44 87 ARG A CA 1
ATOM 657 C C . ARG A 1 87 ? -19.294 7.272 12.088 1.00 91.44 87 ARG A C 1
ATOM 659 O O . ARG A 1 87 ? -19.307 6.844 13.241 1.00 91.44 87 ARG A O 1
ATOM 666 N N . LYS A 1 88 ? -20.286 7.036 11.230 1.00 95.12 88 LYS A N 1
ATOM 667 C CA . LYS A 1 88 ? -21.364 6.093 11.547 1.00 95.12 88 LYS A CA 1
ATOM 668 C C . LYS A 1 88 ? -20.770 4.706 11.744 1.00 95.12 88 LYS A C 1
ATOM 670 O O . LYS A 1 88 ? -20.014 4.238 10.892 1.00 95.12 88 LYS A O 1
ATOM 675 N N . THR A 1 89 ? -21.120 4.066 12.850 1.00 96.25 89 THR A N 1
ATOM 676 C CA . THR A 1 89 ? -20.489 2.817 13.267 1.00 96.25 89 THR A CA 1
ATOM 677 C C . THR A 1 89 ? -21.506 1.879 13.896 1.00 96.25 89 THR A C 1
ATOM 679 O O . THR A 1 89 ? -22.356 2.300 14.674 1.00 96.25 89 THR A O 1
ATOM 682 N N . VAL A 1 90 ? -21.396 0.589 13.581 1.00 96.12 90 VAL A N 1
ATOM 683 C CA . VAL A 1 90 ? -22.100 -0.497 14.274 1.00 96.12 90 VAL A CA 1
ATOM 684 C C . VAL A 1 90 ? -21.058 -1.439 14.852 1.00 96.12 90 VAL A C 1
ATOM 686 O O . VAL A 1 90 ? -20.179 -1.912 14.128 1.00 96.12 90 VAL A O 1
ATOM 689 N N . VAL A 1 91 ? -21.159 -1.738 16.146 1.00 97.25 91 VAL A N 1
ATOM 690 C CA . VAL A 1 91 ? -20.236 -2.663 16.815 1.00 97.25 91 VAL A CA 1
ATOM 691 C C . VAL A 1 91 ? -20.936 -3.979 17.110 1.00 97.25 91 VAL A C 1
ATOM 693 O O . VAL A 1 91 ? -22.072 -4.008 17.579 1.00 97.25 91 VAL A O 1
ATOM 696 N N . THR A 1 92 ? -20.252 -5.088 16.844 1.00 96.12 92 THR A N 1
ATOM 697 C CA . THR A 1 92 ? -20.733 -6.443 17.140 1.00 96.12 92 THR A CA 1
ATOM 698 C C . THR A 1 92 ? -19.684 -7.230 17.914 1.00 96.12 92 THR A C 1
ATOM 700 O O . THR A 1 92 ? -18.486 -6.973 17.790 1.00 96.12 92 THR A O 1
ATOM 703 N N . PHE A 1 93 ? -20.135 -8.196 18.713 1.00 94.81 93 PHE A N 1
ATOM 704 C CA . PHE A 1 93 ? -19.265 -9.134 19.411 1.00 94.81 93 PHE A CA 1
ATOM 705 C C . PHE A 1 93 ? -19.660 -10.567 19.056 1.00 94.81 93 PHE A C 1
ATOM 707 O O . PHE A 1 93 ? -20.761 -11.011 19.378 1.00 94.81 93 PHE A O 1
ATOM 714 N N . ALA A 1 94 ? -18.771 -11.288 18.376 1.00 91.62 94 ALA A N 1
ATOM 715 C CA . ALA A 1 94 ? -19.001 -12.672 17.972 1.00 91.62 94 ALA A CA 1
ATOM 716 C C . ALA A 1 94 ? -17.680 -13.445 17.937 1.00 91.62 94 ALA A C 1
ATOM 718 O O . ALA A 1 94 ? -16.657 -12.927 17.494 1.00 91.62 94 ALA A O 1
ATOM 719 N N . GLY A 1 95 ? -17.685 -14.690 18.425 1.00 91.50 95 GLY A N 1
ATOM 720 C CA . GLY A 1 95 ? -16.497 -15.554 18.396 1.00 91.50 95 GLY A CA 1
ATOM 721 C C . GLY A 1 95 ? -15.282 -14.988 19.145 1.00 91.50 95 GLY A C 1
ATOM 722 O O . GLY A 1 95 ? -14.154 -15.252 18.745 1.00 91.50 95 GLY A O 1
ATOM 723 N N . GLY A 1 96 ? -15.497 -14.182 20.192 1.00 92.88 96 GLY A N 1
ATOM 724 C CA . GLY A 1 96 ? -14.420 -13.522 20.943 1.00 92.88 96 GLY A CA 1
ATOM 725 C C . GLY A 1 96 ? -13.846 -12.267 20.277 1.00 92.88 96 GLY A C 1
ATOM 726 O O . GLY A 1 96 ? -12.850 -11.732 20.758 1.00 92.88 96 GLY A O 1
ATOM 727 N N . LYS A 1 97 ? -14.456 -11.793 19.184 1.00 95.38 97 LYS A N 1
ATOM 728 C CA . LYS A 1 97 ? -13.983 -10.644 18.407 1.00 95.38 97 LYS A CA 1
ATOM 729 C C . LYS A 1 97 ? -14.955 -9.484 18.499 1.00 95.38 97 LYS A C 1
ATOM 731 O O . LYS A 1 97 ? -16.152 -9.652 18.271 1.00 95.38 97 LYS A O 1
ATOM 736 N N . LEU A 1 98 ? -14.410 -8.307 18.777 1.00 95.62 98 LEU A N 1
ATOM 737 C CA . LEU A 1 98 ? -15.113 -7.034 18.758 1.00 95.62 98 LEU A CA 1
ATOM 738 C C . LEU A 1 98 ? -14.928 -6.399 17.376 1.00 95.62 98 LEU A C 1
ATOM 740 O O . LEU A 1 98 ? -13.813 -6.033 17.011 1.00 95.62 98 LEU A O 1
ATOM 744 N N . THR A 1 99 ? -16.000 -6.297 16.594 1.00 95.31 99 THR A N 1
ATOM 745 C CA . THR A 1 99 ? -15.945 -5.793 15.215 1.00 95.31 99 THR A CA 1
ATOM 746 C C . THR A 1 99 ? -16.670 -4.462 15.104 1.00 95.31 99 THR A C 1
ATOM 748 O O . THR A 1 99 ? -17.891 -4.410 15.239 1.00 95.31 99 THR A O 1
ATOM 751 N N . TYR A 1 100 ? -15.914 -3.410 14.811 1.00 95.19 100 TYR A N 1
ATOM 752 C CA . TYR A 1 100 ? -16.397 -2.093 14.414 1.00 95.19 100 TYR A CA 1
ATOM 753 C C . TYR A 1 100 ? -16.641 -2.114 12.911 1.00 95.19 100 TYR A C 1
ATOM 755 O O . TYR A 1 100 ? -15.723 -2.412 12.148 1.00 95.19 100 TYR A O 1
ATOM 763 N N . SER A 1 101 ? -17.863 -1.817 12.485 1.00 93.38 101 SER A N 1
ATOM 764 C CA . SER A 1 101 ? -18.241 -1.733 11.074 1.00 93.38 101 SER A CA 1
ATOM 765 C C . SER A 1 101 ? -18.612 -0.299 10.737 1.00 93.38 101 SER A C 1
ATOM 767 O O . SER A 1 101 ? -19.523 0.255 11.347 1.00 93.38 101 SER A O 1
ATOM 769 N N . TYR A 1 102 ? -17.934 0.271 9.748 1.00 92.06 102 TYR A N 1
ATOM 770 C CA . TYR A 1 102 ? -18.147 1.625 9.253 1.00 92.06 102 TYR A CA 1
ATOM 771 C C . TYR A 1 102 ? -18.823 1.534 7.878 1.00 92.06 102 TYR A C 1
ATOM 773 O O . TYR A 1 102 ? -18.187 1.093 6.918 1.00 92.06 102 TYR A O 1
ATOM 781 N N . PRO A 1 103 ? -20.108 1.900 7.735 1.00 87.50 103 PRO A N 1
ATOM 782 C CA . PRO A 1 103 ? -20.775 1.894 6.433 1.00 87.50 103 PRO A CA 1
ATOM 783 C C . PRO A 1 103 ? -20.192 2.923 5.454 1.00 87.50 103 PRO A C 1
ATOM 785 O O . PRO A 1 103 ? -20.235 2.700 4.247 1.00 87.50 103 PRO A O 1
ATOM 788 N N . ASP A 1 104 ? -19.646 4.019 5.982 1.00 84.88 104 ASP A N 1
ATOM 789 C CA . ASP A 1 104 ? -18.956 5.072 5.241 1.00 84.88 104 ASP A CA 1
ATOM 790 C C . ASP A 1 104 ? -17.836 5.655 6.117 1.00 84.88 104 ASP A C 1
ATOM 792 O O . ASP A 1 104 ? -18.094 6.294 7.137 1.00 84.88 104 ASP A O 1
ATOM 796 N N . PHE A 1 105 ? -16.590 5.358 5.762 1.00 83.81 105 PHE A N 1
ATOM 797 C CA . PHE A 1 105 ? -15.406 5.683 6.551 1.00 83.81 105 PHE A CA 1
ATOM 798 C C . PHE A 1 105 ? -14.780 7.029 6.176 1.00 83.81 105 PHE A C 1
ATOM 800 O O . PHE A 1 105 ? -14.187 7.683 7.035 1.00 83.81 105 PHE A O 1
ATOM 807 N N . ASP A 1 106 ? -14.886 7.421 4.905 1.00 78.25 106 ASP A N 1
ATOM 808 C CA . ASP A 1 106 ? -14.229 8.594 4.316 1.00 78.25 106 ASP A CA 1
ATOM 809 C C . ASP A 1 106 ? -15.216 9.651 3.789 1.00 78.25 106 ASP A C 1
ATOM 811 O O . ASP A 1 106 ? -14.796 10.639 3.180 1.00 78.25 106 ASP A O 1
ATOM 815 N N . GLY A 1 107 ? -16.521 9.448 4.000 1.00 78.12 107 GLY A N 1
ATOM 816 C CA . GLY A 1 107 ? -17.585 10.312 3.489 1.00 78.12 107 GLY A CA 1
ATOM 817 C C . GLY A 1 107 ? -17.853 10.132 1.991 1.00 78.12 107 GLY A C 1
ATOM 818 O O . GLY A 1 107 ? -18.541 10.956 1.387 1.00 78.12 107 GLY A O 1
ATOM 819 N N . LYS A 1 108 ? -17.266 9.105 1.364 1.00 77.94 108 LYS A N 1
ATOM 820 C CA . LYS A 1 108 ? -17.408 8.790 -0.068 1.00 77.94 108 LYS A CA 1
ATOM 821 C C . LYS A 1 108 ? -18.085 7.439 -0.292 1.00 77.94 108 LYS A C 1
ATOM 823 O O . LYS A 1 108 ? -18.115 6.949 -1.421 1.00 77.94 108 LYS A O 1
ATOM 828 N N . GLY A 1 109 ? -18.629 6.833 0.762 1.00 77.75 109 GLY A N 1
ATOM 829 C CA . GLY A 1 109 ? -19.238 5.507 0.730 1.00 77.75 109 GLY A CA 1
ATOM 830 C C . GLY A 1 109 ? -18.227 4.365 0.843 1.00 77.75 109 GLY A C 1
ATOM 831 O O . GLY A 1 109 ? -18.588 3.210 0.596 1.00 77.75 109 GLY A O 1
ATOM 832 N N . THR A 1 110 ? -16.970 4.650 1.208 1.00 77.69 110 THR A N 1
ATOM 833 C CA . THR A 1 110 ? -15.981 3.600 1.457 1.00 77.69 110 THR A CA 1
ATOM 834 C C . THR A 1 110 ? -16.360 2.880 2.740 1.00 77.69 110 THR A C 1
ATOM 836 O O . THR A 1 110 ? -16.181 3.403 3.837 1.00 77.69 110 THR A O 1
ATOM 839 N N . LYS A 1 111 ? -16.876 1.656 2.621 1.00 84.69 111 LYS A N 1
ATOM 840 C CA . LYS A 1 111 ? -17.083 0.795 3.789 1.00 84.69 111 LYS A CA 1
ATOM 841 C C . LYS A 1 111 ? -15.731 0.547 4.467 1.00 84.69 111 LYS A C 1
ATOM 843 O O . LYS A 1 111 ? -14.705 0.532 3.791 1.00 84.69 111 LYS A O 1
ATOM 848 N N . ALA A 1 112 ? -15.718 0.371 5.783 1.00 86.75 112 ALA A N 1
ATOM 849 C CA . ALA A 1 112 ? -14.547 -0.058 6.533 1.00 86.75 112 ALA A CA 1
ATOM 850 C C . ALA A 1 112 ? -14.924 -0.971 7.706 1.00 86.75 112 ALA A C 1
ATOM 852 O O . ALA A 1 112 ? -16.083 -1.058 8.107 1.00 86.75 112 ALA A O 1
ATOM 853 N N . SER A 1 113 ? -13.937 -1.639 8.296 1.00 90.44 113 SER A N 1
ATOM 854 C CA . SER A 1 113 ? -14.101 -2.363 9.549 1.00 90.44 113 SER A CA 1
ATOM 855 C C . SER A 1 113 ? -12.781 -2.500 10.292 1.00 90.44 113 SER A C 1
ATOM 857 O O . SER A 1 113 ? -11.734 -2.693 9.664 1.00 90.44 113 SER A O 1
ATOM 859 N N . THR A 1 114 ? -12.877 -2.527 11.615 1.00 91.88 114 THR A N 1
ATOM 860 C CA . THR A 1 114 ? -11.782 -2.810 12.542 1.00 91.88 114 THR A CA 1
ATOM 861 C C . THR A 1 114 ? -12.199 -3.947 13.464 1.00 91.88 114 THR A C 1
ATOM 863 O O . THR A 1 114 ? -13.290 -3.936 14.025 1.00 91.88 114 THR A O 1
ATOM 866 N N . VAL A 1 115 ? -11.333 -4.939 13.624 1.00 94.50 115 VAL A N 1
ATOM 867 C CA . VAL A 1 115 ? -11.549 -6.123 14.453 1.00 94.50 115 VAL A CA 1
ATOM 868 C C . VAL A 1 115 ? -10.535 -6.104 15.585 1.00 94.50 115 VAL A C 1
ATOM 870 O O . VAL A 1 115 ? -9.332 -6.064 15.338 1.00 94.50 115 VAL A O 1
ATOM 873 N N . LYS A 1 116 ? -11.014 -6.157 16.826 1.00 95.44 116 LYS A N 1
ATOM 874 C CA . LYS A 1 116 ? -10.185 -6.287 18.023 1.00 95.44 116 LYS A CA 1
ATOM 875 C C . LYS A 1 116 ? -10.405 -7.661 18.649 1.00 95.44 116 LYS A C 1
ATOM 877 O O . LYS A 1 116 ? -11.537 -8.130 18.764 1.00 95.44 116 LYS A O 1
ATOM 882 N N . GLU A 1 117 ? -9.320 -8.297 19.060 1.00 96.44 117 GLU A N 1
ATOM 883 C CA . GLU A 1 117 ? -9.321 -9.615 19.692 1.00 96.44 117 GLU A CA 1
ATOM 884 C C . GLU A 1 117 ? -8.334 -9.613 20.857 1.00 96.44 117 GLU A C 1
ATOM 886 O O . GLU A 1 117 ? -7.173 -9.238 20.688 1.00 96.44 117 GLU A O 1
ATOM 891 N N . VAL A 1 118 ? -8.788 -10.028 22.040 1.00 96.06 118 VAL A N 1
ATOM 892 C CA . VAL A 1 118 ? -7.916 -10.229 23.200 1.00 96.06 118 VAL A CA 1
ATOM 893 C C . VAL A 1 118 ? -7.508 -11.693 23.246 1.00 96.06 118 VAL A C 1
ATOM 895 O O . VAL A 1 118 ? -8.363 -12.570 23.245 1.00 96.06 118 VAL A O 1
ATOM 898 N N . SER A 1 119 ? -6.208 -11.968 23.305 1.00 92.25 119 SER A N 1
ATOM 899 C CA . SER A 1 119 ? -5.671 -13.316 23.494 1.00 92.25 119 SER A CA 1
ATOM 900 C C . SER A 1 119 ? -4.358 -13.250 24.267 1.00 92.25 119 SER A C 1
ATOM 902 O O . SER A 1 119 ? -3.496 -12.428 23.961 1.00 92.25 119 SER A O 1
ATOM 904 N N . GLY A 1 120 ? -4.212 -14.080 25.303 1.00 88.56 120 GLY A N 1
ATOM 905 C CA . GLY A 1 120 ? -2.982 -14.150 26.104 1.00 88.56 120 GLY A CA 1
ATOM 906 C C . GLY A 1 120 ? -2.574 -12.823 26.757 1.00 88.56 120 GLY A C 1
ATOM 907 O O . GLY A 1 120 ? -1.390 -12.504 26.784 1.00 88.56 120 GLY A O 1
ATOM 908 N N . GLY A 1 121 ? -3.540 -12.019 27.220 1.00 89.69 121 GLY A N 1
ATOM 909 C CA . GLY A 1 121 ? -3.263 -10.704 27.815 1.00 89.69 121 GLY A CA 1
ATOM 910 C C . GLY A 1 121 ? -2.782 -9.653 26.810 1.00 89.69 121 GLY A C 1
ATOM 911 O O . GLY A 1 121 ? -2.181 -8.659 27.206 1.00 89.69 121 GLY A O 1
ATOM 912 N N . LYS A 1 122 ? -3.027 -9.864 25.511 1.00 92.81 122 LYS A N 1
ATOM 913 C CA . LYS A 1 122 ? -2.718 -8.922 24.434 1.00 92.81 122 LYS A CA 1
ATOM 914 C C . LYS A 1 122 ? -3.970 -8.634 23.615 1.00 92.81 122 LYS A C 1
ATOM 916 O O . LYS A 1 122 ? -4.595 -9.559 23.100 1.00 92.81 122 LYS A O 1
ATOM 921 N N . LEU A 1 123 ? -4.285 -7.355 23.431 1.00 95.56 123 LEU A N 1
ATOM 922 C CA . LEU A 1 123 ? -5.266 -6.905 22.450 1.00 95.56 123 LEU A CA 1
ATOM 923 C C . LEU A 1 123 ? -4.583 -6.738 21.090 1.00 95.56 123 LEU A C 1
ATOM 925 O O . LEU A 1 123 ? -3.592 -6.020 20.958 1.00 95.56 123 LEU A O 1
ATOM 929 N N . THR A 1 124 ? -5.109 -7.424 20.082 1.00 93.81 124 THR A N 1
ATOM 930 C CA . THR A 1 124 ? -4.700 -7.276 18.685 1.00 93.81 124 THR A CA 1
ATOM 931 C C . THR A 1 124 ? -5.804 -6.564 17.932 1.00 93.81 124 THR A C 1
ATOM 933 O O . THR A 1 124 ? -6.956 -6.987 17.972 1.00 93.81 124 THR A O 1
ATOM 936 N N . GLU A 1 125 ? -5.441 -5.491 17.242 1.00 92.81 125 GLU A N 1
ATOM 937 C CA . GLU A 1 125 ? -6.326 -4.751 16.357 1.00 92.81 125 GLU A CA 1
ATOM 938 C C . GLU A 1 125 ? -5.915 -4.995 14.911 1.00 92.81 125 GLU A C 1
ATOM 940 O O . GLU A 1 125 ? -4.751 -4.835 14.543 1.00 92.81 125 GLU A O 1
ATOM 945 N N . VAL A 1 126 ? -6.881 -5.395 14.095 1.00 89.62 126 VAL A N 1
ATOM 946 C CA . VAL A 1 126 ? -6.716 -5.585 12.661 1.00 89.62 126 VAL A CA 1
ATOM 947 C C . VAL A 1 126 ? -7.766 -4.734 11.977 1.00 89.62 126 VAL A C 1
ATOM 949 O O . VAL A 1 126 ? -8.952 -4.886 12.250 1.00 89.62 126 VAL A O 1
ATOM 952 N N . SER A 1 127 ? -7.353 -3.881 11.050 1.00 86.69 127 SER A N 1
ATOM 953 C CA . SER A 1 127 ? -8.268 -3.115 10.200 1.00 86.69 127 SER A CA 1
ATOM 954 C C . SER A 1 127 ? -8.290 -3.759 8.814 1.00 86.69 127 SER A C 1
ATOM 956 O O . SER A 1 127 ? -7.617 -3.273 7.901 1.00 86.69 127 SER A O 1
ATOM 958 N N . PRO A 1 128 ? -8.999 -4.899 8.635 1.00 71.31 128 PRO A N 1
ATOM 959 C CA . PRO A 1 128 ? -8.946 -5.676 7.397 1.00 71.31 128 PRO A CA 1
ATOM 960 C C . PRO A 1 128 ? -9.447 -4.875 6.193 1.00 71.31 128 PRO A C 1
ATOM 962 O O . PRO A 1 128 ? -9.100 -5.173 5.056 1.00 71.31 128 PRO A O 1
ATOM 965 N N . PHE A 1 129 ? -10.231 -3.826 6.418 1.00 57.44 129 PHE A N 1
ATOM 966 C CA . PHE A 1 129 ? -10.978 -3.148 5.367 1.00 57.44 129 PHE A CA 1
ATOM 967 C C . PHE A 1 129 ? -10.207 -2.046 4.624 1.00 57.44 129 PHE A C 1
ATOM 969 O O . PHE A 1 129 ? -10.660 -1.574 3.589 1.00 57.44 129 PHE A O 1
ATOM 976 N N . LEU A 1 130 ? -8.981 -1.709 5.036 1.00 51.78 130 LEU A N 1
ATOM 977 C CA . LEU A 1 130 ? -8.067 -1.035 4.102 1.00 51.78 130 LEU A CA 1
ATOM 978 C C . LEU A 1 130 ? -7.488 -1.990 3.049 1.00 51.78 130 LEU A C 1
ATOM 980 O O . LEU A 1 130 ? -6.850 -1.545 2.100 1.00 51.78 130 LEU A O 1
ATOM 984 N N . SER A 1 131 ? -7.722 -3.298 3.193 1.00 42.34 131 SER A N 1
ATOM 985 C CA . SER A 1 131 ? -7.278 -4.317 2.238 1.00 42.34 131 SER A CA 1
ATOM 986 C C . SER A 1 131 ? -8.387 -4.863 1.329 1.00 42.34 131 SER A C 1
ATOM 988 O O . SER A 1 131 ? -8.085 -5.645 0.434 1.00 42.34 131 SER A O 1
ATOM 990 N N . SER A 1 132 ? -9.646 -4.432 1.496 1.00 40.91 132 SER A N 1
ATOM 991 C CA . SER A 1 132 ? -10.776 -4.844 0.642 1.00 40.91 132 SER A CA 1
ATOM 992 C C . SER A 1 132 ? -11.330 -3.728 -0.251 1.00 40.91 132 SER A C 1
ATOM 994 O O . SER A 1 132 ? -12.456 -3.830 -0.735 1.00 40.91 132 SER A O 1
ATOM 996 N N . GLN A 1 133 ? -10.557 -2.668 -0.500 1.00 47.56 133 GLN A N 1
ATOM 997 C CA . GLN A 1 133 ? -10.862 -1.747 -1.595 1.00 47.56 133 GLN A CA 1
ATOM 998 C C . GLN A 1 133 ? -10.644 -2.464 -2.930 1.00 47.56 133 GLN A C 1
ATOM 1000 O O . GLN A 1 133 ? -9.757 -3.314 -3.049 1.00 47.56 133 GLN A O 1
ATOM 1005 N N . SER A 1 134 ? -11.431 -2.095 -3.943 1.00 49.69 134 SER A N 1
ATOM 1006 C CA . SER A 1 134 ? -11.071 -2.307 -5.346 1.00 49.69 134 SER A CA 1
ATOM 1007 C C . SER A 1 134 ? -9.564 -2.120 -5.504 1.00 49.69 134 SER A C 1
ATOM 1009 O O . SER A 1 134 ? -9.029 -1.096 -5.061 1.00 49.69 134 SER A O 1
ATOM 1011 N N . ARG A 1 135 ? -8.881 -3.117 -6.075 1.00 60.00 135 ARG A N 1
ATOM 1012 C CA . ARG A 1 135 ? -7.446 -3.031 -6.353 1.00 60.00 135 ARG A CA 1
ATOM 1013 C C . ARG A 1 135 ? -7.179 -1.671 -7.001 1.00 60.00 135 ARG A C 1
ATOM 1015 O O . ARG A 1 135 ? -7.901 -1.254 -7.902 1.00 60.00 135 ARG A O 1
ATOM 1022 N N . SER A 1 136 ? -6.235 -0.907 -6.450 1.00 76.75 136 SER A N 1
ATOM 1023 C CA . SER A 1 136 ? -5.983 0.424 -7.002 1.00 76.75 136 SER A CA 1
ATOM 1024 C C . SER A 1 136 ? -5.522 0.272 -8.453 1.00 76.75 136 SER A C 1
ATOM 1026 O O . SER A 1 136 ? -4.816 -0.686 -8.772 1.00 76.75 136 SER A O 1
ATOM 1028 N N . ALA A 1 137 ? -5.833 1.242 -9.316 1.00 83.19 137 ALA A N 1
ATOM 1029 C CA . ALA A 1 137 ? -5.350 1.242 -10.702 1.00 83.19 137 ALA A CA 1
ATOM 1030 C C . ALA A 1 137 ? -3.816 1.078 -10.794 1.00 83.19 137 ALA A C 1
ATOM 1032 O O . ALA A 1 137 ? -3.287 0.604 -11.798 1.00 83.19 137 ALA A O 1
ATOM 1033 N N . TYR A 1 138 ? -3.095 1.455 -9.732 1.00 87.50 138 TYR A N 1
ATOM 1034 C CA . TYR A 1 138 ? -1.670 1.196 -9.583 1.00 87.50 138 TYR A CA 1
ATOM 1035 C C . TYR A 1 138 ? -1.347 -0.289 -9.372 1.00 87.50 138 TYR A C 1
ATOM 1037 O O . TYR A 1 138 ? -0.475 -0.821 -10.054 1.00 87.50 138 TYR A O 1
ATOM 1045 N N . GLU A 1 139 ? -2.039 -0.975 -8.461 1.00 90.12 139 GLU A N 1
ATOM 1046 C CA . GLU A 1 139 ? -1.795 -2.396 -8.187 1.00 90.12 139 GLU A CA 1
ATOM 1047 C C . GLU A 1 139 ? -2.204 -3.289 -9.369 1.00 90.12 139 GLU A C 1
ATOM 1049 O O . GLU A 1 139 ? -1.489 -4.242 -9.677 1.00 90.12 139 GLU A O 1
ATOM 1054 N N . ASP A 1 140 ? -3.276 -2.939 -10.085 1.00 92.19 140 ASP A N 1
ATOM 1055 C CA . ASP A 1 140 ? -3.659 -3.590 -11.348 1.00 92.19 140 ASP A CA 1
ATOM 1056 C C . ASP A 1 140 ? -2.592 -3.418 -12.418 1.00 92.19 140 ASP A C 1
ATOM 1058 O O . ASP A 1 140 ? -2.158 -4.384 -13.049 1.00 92.19 140 ASP A O 1
ATOM 1062 N N . CYS A 1 141 ? -2.081 -2.197 -12.555 1.00 96.38 141 CYS A N 1
ATOM 1063 C CA . CYS A 1 141 ? -0.992 -1.916 -13.473 1.00 96.38 141 CYS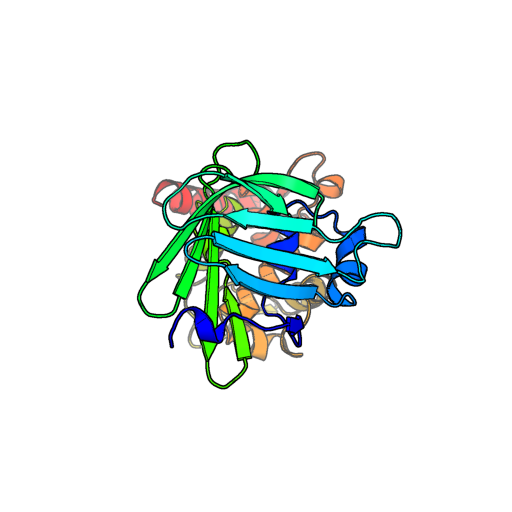 A CA 1
ATOM 1064 C C . CYS A 1 141 ? 0.264 -2.726 -13.147 1.00 96.38 141 CYS A C 1
ATOM 1066 O O . CYS A 1 141 ? 0.862 -3.338 -14.030 1.00 96.38 141 CYS A O 1
ATOM 1068 N N . VAL A 1 142 ? 0.673 -2.735 -11.877 1.00 96.62 142 VAL A N 1
ATOM 1069 C CA . VAL A 1 142 ? 1.868 -3.447 -11.419 1.00 96.62 142 VAL A CA 1
ATOM 1070 C C . VAL A 1 142 ? 1.709 -4.956 -11.606 1.00 96.62 142 VAL A C 1
ATOM 1072 O O . VAL A 1 142 ? 2.661 -5.609 -12.032 1.00 96.62 142 VAL A O 1
ATOM 1075 N N . ASP A 1 143 ? 0.517 -5.511 -11.394 1.00 96.25 143 ASP A N 1
ATOM 1076 C CA . ASP A 1 143 ? 0.242 -6.912 -11.717 1.00 96.25 143 ASP A CA 1
ATOM 1077 C C . ASP A 1 143 ? 0.378 -7.190 -13.209 1.00 96.25 143 ASP A C 1
ATOM 1079 O O . ASP A 1 143 ? 1.059 -8.143 -13.584 1.00 96.25 143 ASP A O 1
ATOM 1083 N N . CYS A 1 144 ? -0.185 -6.344 -14.070 1.00 98.19 144 CYS A N 1
ATOM 1084 C CA . CYS A 1 144 ? -0.034 -6.512 -15.510 1.00 98.19 144 CYS A CA 1
ATOM 1085 C C . CYS A 1 144 ? 1.415 -6.372 -15.978 1.00 98.19 144 CYS A C 1
ATOM 1087 O O . CYS A 1 144 ? 1.856 -7.161 -16.810 1.00 98.19 144 CYS A O 1
ATOM 1089 N N . ILE A 1 145 ? 2.189 -5.441 -15.413 1.00 98.56 145 ILE A N 1
ATOM 1090 C CA . ILE A 1 145 ? 3.638 -5.354 -15.648 1.00 98.56 145 ILE A CA 1
ATOM 1091 C C . ILE A 1 145 ? 4.292 -6.693 -15.275 1.00 98.56 145 ILE A C 1
ATOM 1093 O O . ILE A 1 145 ? 4.978 -7.292 -16.096 1.00 98.56 145 ILE A O 1
ATOM 1097 N N . CYS A 1 146 ? 4.014 -7.225 -14.083 1.00 98.44 146 CYS A N 1
ATOM 1098 C CA . CYS A 1 146 ? 4.532 -8.520 -13.635 1.00 98.44 146 CYS A CA 1
ATOM 1099 C C . CYS A 1 146 ? 4.190 -9.660 -14.615 1.00 98.44 146 CYS A C 1
ATOM 1101 O O . CYS A 1 146 ? 5.042 -10.493 -14.944 1.00 98.44 146 CYS A O 1
ATOM 1103 N N . GLN A 1 147 ? 2.947 -9.690 -15.110 1.00 97.81 147 GLN A N 1
ATOM 1104 C CA . GLN A 1 147 ? 2.501 -10.660 -16.110 1.00 97.81 147 GLN A CA 1
ATOM 1105 C C . GLN A 1 147 ? 3.284 -10.519 -17.421 1.00 97.81 147 GLN A C 1
ATOM 1107 O O . GLN A 1 147 ? 3.771 -11.519 -17.942 1.00 97.81 147 GLN A O 1
ATOM 1112 N N . MET A 1 148 ? 3.477 -9.298 -17.925 1.00 97.25 148 MET A N 1
ATOM 1113 C CA . MET A 1 148 ? 4.197 -9.058 -19.183 1.00 97.25 148 MET A CA 1
ATOM 1114 C C . MET A 1 148 ? 5.696 -9.361 -19.103 1.00 97.25 148 MET A C 1
ATOM 1116 O O . MET A 1 148 ? 6.304 -9.698 -20.119 1.00 97.25 148 MET A O 1
ATOM 1120 N N . GLU A 1 149 ? 6.282 -9.246 -17.913 1.00 97.19 149 GLU A N 1
ATOM 1121 C CA . GLU A 1 149 ? 7.709 -9.467 -17.669 1.00 97.19 149 GLU A CA 1
ATOM 1122 C C . GLU A 1 149 ? 8.075 -10.948 -17.471 1.00 97.19 149 GLU A C 1
ATOM 1124 O O . GLU A 1 149 ? 9.179 -11.385 -17.809 1.00 97.19 149 GLU A O 1
ATOM 1129 N N . SER A 1 150 ? 7.184 -11.748 -16.875 1.00 96.56 150 SER A N 1
ATOM 1130 C CA . SER A 1 150 ? 7.525 -13.130 -16.494 1.00 96.56 150 SER A CA 1
ATOM 1131 C C . SER A 1 150 ? 6.336 -14.076 -16.288 1.00 96.56 150 SER A C 1
ATOM 1133 O O . SER A 1 150 ? 6.501 -15.143 -15.690 1.00 96.56 150 SER A O 1
ATOM 1135 N N . ASN A 1 151 ? 5.127 -13.696 -16.715 1.00 95.88 151 ASN A N 1
ATOM 1136 C CA . ASN A 1 151 ? 3.867 -14.298 -16.250 1.00 95.88 151 ASN A CA 1
ATOM 1137 C C . ASN A 1 151 ? 3.729 -14.242 -14.717 1.00 95.88 151 ASN A C 1
ATOM 1139 O O . ASN A 1 151 ? 3.210 -15.157 -14.077 1.00 95.88 151 ASN A O 1
ATOM 1143 N N . CYS A 1 152 ? 4.291 -13.186 -14.126 1.00 96.62 152 CYS A N 1
ATOM 1144 C CA . CYS A 1 152 ? 4.398 -12.945 -12.698 1.00 96.62 152 CYS A CA 1
ATOM 1145 C C . CYS A 1 152 ? 4.974 -14.112 -11.879 1.00 96.62 152 CYS A C 1
ATOM 1147 O O . CYS A 1 152 ? 4.557 -14.391 -10.751 1.00 96.62 152 CYS A O 1
ATOM 1149 N N . ARG A 1 153 ? 5.969 -14.803 -12.442 1.00 96.19 153 ARG A N 1
ATOM 1150 C CA . ARG A 1 153 ? 6.672 -15.923 -11.806 1.00 96.19 153 ARG A CA 1
ATOM 1151 C C . ARG A 1 153 ? 8.144 -15.591 -11.646 1.00 96.19 153 ARG A C 1
ATOM 1153 O O . ARG A 1 153 ? 8.731 -14.880 -12.448 1.00 96.19 153 ARG A O 1
ATOM 1160 N N . VAL A 1 154 ? 8.775 -16.142 -10.612 1.00 95.81 154 VAL A N 1
ATOM 1161 C CA . VAL A 1 154 ? 10.235 -16.052 -10.484 1.00 95.81 154 VAL A CA 1
ATOM 1162 C C . VAL A 1 154 ? 10.851 -16.990 -11.532 1.00 95.81 154 VAL A C 1
ATOM 1164 O O . VAL A 1 154 ? 10.677 -18.206 -11.404 1.00 95.81 154 VAL A O 1
ATOM 1167 N N . PRO A 1 155 ? 11.536 -16.470 -12.567 1.00 94.81 155 PRO A N 1
ATOM 1168 C CA . PRO A 1 155 ? 12.053 -17.304 -13.643 1.00 94.81 155 PRO A CA 1
ATOM 1169 C C . PRO A 1 155 ? 13.199 -18.202 -13.154 1.00 94.81 155 PRO A C 1
ATOM 1171 O O . PRO A 1 155 ? 13.866 -17.927 -12.150 1.00 94.81 155 PRO A O 1
ATOM 1174 N N . ARG A 1 156 ? 13.432 -19.295 -13.883 1.00 93.75 156 ARG A N 1
ATOM 1175 C CA . ARG A 1 156 ? 14.613 -20.158 -13.753 1.00 93.75 156 ARG A CA 1
ATOM 1176 C C . ARG A 1 156 ? 15.241 -20.296 -15.148 1.00 93.75 156 ARG A C 1
ATOM 1178 O O . ARG A 1 156 ? 14.588 -20.890 -16.000 1.00 93.75 156 ARG A O 1
ATOM 1185 N N . PRO A 1 157 ? 16.456 -19.769 -15.399 1.00 95.19 157 PRO A N 1
ATOM 1186 C CA . PRO A 1 157 ? 17.336 -19.038 -14.477 1.00 95.19 157 PRO A CA 1
ATOM 1187 C C . PRO A 1 157 ? 16.723 -17.719 -13.971 1.00 95.19 157 PRO A C 1
ATOM 1189 O O . PRO A 1 157 ? 15.879 -17.125 -14.631 1.00 95.19 157 PRO A O 1
ATOM 1192 N N . LEU A 1 158 ? 17.152 -17.265 -12.783 1.00 96.56 158 LEU A N 1
ATOM 1193 C CA . LEU A 1 158 ? 16.621 -16.047 -12.139 1.00 96.56 158 LEU A CA 1
ATOM 1194 C C . LEU A 1 158 ? 16.779 -14.802 -13.016 1.00 96.56 158 LEU A C 1
ATOM 1196 O O . LEU A 1 158 ? 15.978 -13.875 -12.921 1.00 96.56 158 LEU A O 1
ATOM 1200 N N . CYS A 1 159 ? 17.852 -14.778 -13.798 1.00 96.81 159 CYS A N 1
ATOM 1201 C CA . CYS A 1 159 ? 18.254 -13.646 -14.601 1.00 96.81 159 CYS A CA 1
ATOM 1202 C C . CYS A 1 159 ? 18.556 -14.105 -16.016 1.00 96.81 159 CYS A C 1
ATOM 1204 O O . CYS A 1 159 ? 19.079 -15.204 -16.214 1.00 96.81 159 CYS A O 1
ATOM 1206 N N . HIS A 1 160 ? 18.294 -13.228 -16.970 1.00 94.06 160 HIS A N 1
ATOM 1207 C CA . HIS A 1 160 ? 18.763 -13.370 -18.337 1.00 94.06 160 HIS A CA 1
ATOM 1208 C C . HIS A 1 160 ? 19.369 -12.045 -18.797 1.00 94.06 160 HIS A C 1
ATOM 1210 O O . HIS A 1 160 ? 19.058 -10.980 -18.257 1.00 94.06 160 HIS A O 1
ATOM 1216 N N . ARG A 1 161 ? 20.276 -12.116 -19.770 1.00 91.25 161 ARG A N 1
ATOM 1217 C CA . ARG A 1 161 ? 20.963 -10.932 -20.276 1.00 91.25 161 ARG A CA 1
ATOM 1218 C C . ARG A 1 161 ? 20.082 -10.223 -21.296 1.00 91.25 161 ARG A C 1
ATOM 1220 O O . ARG A 1 161 ? 19.703 -10.824 -22.295 1.00 91.25 161 ARG A O 1
ATOM 1227 N N . ASP A 1 162 ? 19.804 -8.948 -21.052 1.00 81.69 162 ASP A N 1
ATOM 1228 C CA . ASP A 1 162 ? 18.985 -8.095 -21.908 1.00 81.69 162 ASP A CA 1
ATOM 1229 C C . ASP A 1 162 ? 19.537 -6.656 -21.949 1.00 81.69 162 ASP A C 1
ATOM 1231 O O . ASP A 1 162 ? 19.819 -6.026 -20.922 1.00 81.69 162 ASP A O 1
ATOM 1235 N N . GLY A 1 163 ? 19.690 -6.105 -23.156 1.00 69.75 163 GLY A N 1
ATOM 1236 C CA . GLY A 1 163 ? 20.125 -4.718 -23.351 1.00 69.75 163 GLY A CA 1
ATOM 1237 C C . GLY A 1 163 ? 21.453 -4.377 -22.660 1.00 69.75 163 GLY A C 1
ATOM 1238 O O . GLY A 1 163 ? 21.589 -3.301 -22.083 1.00 69.75 163 GLY A O 1
ATOM 1239 N N . GLY A 1 164 ? 22.410 -5.312 -22.657 1.00 82.75 164 GLY A N 1
ATOM 1240 C CA . GLY A 1 164 ? 23.758 -5.115 -22.108 1.00 82.75 164 GLY A CA 1
ATOM 1241 C C . GLY A 1 164 ? 23.937 -5.452 -20.621 1.00 82.75 164 GLY A C 1
ATOM 1242 O O . GLY A 1 164 ? 25.081 -5.578 -20.184 1.00 82.75 164 GLY A O 1
ATOM 1243 N N . SER A 1 165 ? 22.859 -5.691 -19.867 1.00 89.75 165 SER A N 1
ATOM 1244 C CA . SER A 1 165 ? 22.904 -6.059 -18.442 1.00 89.75 165 SER A CA 1
ATOM 1245 C C . SER A 1 165 ? 21.937 -7.195 -18.109 1.00 89.75 165 SER A C 1
ATOM 1247 O O . SER A 1 165 ? 21.076 -7.541 -18.907 1.00 89.75 165 SER A O 1
ATOM 1249 N N . ASP A 1 166 ? 22.038 -7.752 -16.909 1.00 95.25 166 ASP A N 1
ATOM 1250 C CA . ASP A 1 166 ? 21.087 -8.763 -16.453 1.00 95.25 166 ASP A CA 1
ATOM 1251 C C . ASP A 1 166 ? 19.757 -8.119 -16.028 1.00 95.25 166 ASP A C 1
ATOM 1253 O O . ASP A 1 166 ? 19.737 -7.122 -15.299 1.00 95.25 166 ASP A O 1
ATOM 1257 N N . SER A 1 167 ? 18.658 -8.732 -16.454 1.00 96.69 167 SER A N 1
ATOM 1258 C CA . SER A 1 167 ? 17.299 -8.499 -15.967 1.00 96.69 167 SER A CA 1
ATOM 1259 C C . SER A 1 167 ? 16.891 -9.692 -15.108 1.00 96.69 167 SER A C 1
ATOM 1261 O O . SER A 1 167 ? 17.071 -10.834 -15.534 1.00 96.69 167 SER A O 1
ATOM 1263 N N . CYS A 1 168 ? 16.404 -9.454 -13.885 1.00 97.81 168 CYS A N 1
ATOM 1264 C CA . CYS A 1 168 ? 16.169 -10.527 -12.916 1.00 97.81 168 CYS A CA 1
ATOM 1265 C C . CYS A 1 168 ? 14.768 -10.505 -12.299 1.00 97.81 168 CYS A C 1
ATOM 1267 O O . CYS A 1 168 ? 14.213 -9.451 -11.979 1.00 97.81 168 CYS A O 1
ATOM 1269 N N . GLY A 1 169 ? 14.274 -11.701 -11.977 1.00 97.81 169 GLY A N 1
ATOM 1270 C CA . GLY A 1 169 ? 13.087 -11.885 -11.149 1.00 97.81 169 GLY A CA 1
ATOM 1271 C C . GLY A 1 169 ? 11.767 -11.631 -11.883 1.00 97.81 169 GLY A C 1
ATOM 1272 O O . GLY A 1 169 ? 11.746 -11.463 -13.099 1.00 97.81 169 GLY A O 1
ATOM 1273 N N . PRO A 1 170 ? 10.646 -11.599 -11.146 1.00 97.94 170 PRO A N 1
ATOM 1274 C CA . PRO A 1 170 ? 9.309 -11.572 -11.739 1.00 97.94 170 PRO A CA 1
ATOM 1275 C C . PRO A 1 170 ? 8.974 -10.269 -12.481 1.00 97.94 170 PRO A C 1
ATOM 1277 O O . PRO A 1 170 ? 8.053 -10.233 -13.288 1.00 97.94 170 PRO A O 1
ATOM 1280 N N . TYR A 1 171 ? 9.733 -9.206 -12.222 1.00 98.19 171 TYR A N 1
ATOM 1281 C CA . TYR A 1 171 ? 9.595 -7.908 -12.882 1.00 98.19 171 TYR A CA 1
ATOM 1282 C C . TYR A 1 171 ? 10.791 -7.584 -13.785 1.00 98.19 171 TYR A C 1
ATOM 1284 O O . TYR A 1 171 ? 10.956 -6.430 -14.148 1.00 98.19 171 TYR A O 1
ATOM 1292 N N . GLN A 1 172 ? 11.687 -8.550 -14.043 1.00 97.31 172 GLN A N 1
ATOM 1293 C CA . GLN A 1 172 ? 12.885 -8.360 -14.879 1.00 97.31 172 GLN A CA 1
ATOM 1294 C C . GLN A 1 172 ? 13.685 -7.082 -14.537 1.00 97.31 172 GLN A C 1
ATOM 1296 O O . GLN A 1 172 ? 14.291 -6.439 -15.392 1.00 97.31 172 GLN A O 1
ATOM 1301 N N . ILE A 1 173 ? 13.707 -6.697 -13.257 1.00 97.19 173 ILE A N 1
ATOM 1302 C CA . ILE A 1 173 ? 14.352 -5.464 -12.792 1.00 97.19 173 ILE A CA 1
ATOM 1303 C C . ILE A 1 173 ? 15.861 -5.576 -12.979 1.00 97.19 173 ILE A C 1
ATOM 1305 O O . ILE A 1 173 ? 16.405 -6.634 -12.692 1.00 97.19 173 ILE A O 1
ATOM 1309 N N . LYS A 1 174 ? 16.536 -4.496 -13.389 1.00 96.56 174 LYS A N 1
ATOM 1310 C CA . LYS A 1 174 ? 18.006 -4.406 -13.550 1.00 96.56 174 LYS A CA 1
ATOM 1311 C C . LYS A 1 174 ? 18.685 -3.881 -12.275 1.00 96.56 174 LYS A C 1
ATOM 1313 O O . LYS A 1 174 ? 18.039 -3.233 -11.452 1.00 96.56 174 LYS A O 1
ATOM 1318 N N . TYR A 1 175 ? 19.999 -4.071 -12.123 1.00 96.25 175 TYR A N 1
ATOM 1319 C CA . TYR A 1 175 ? 20.736 -3.576 -10.943 1.00 96.25 175 TYR A CA 1
ATOM 1320 C C . TYR A 1 175 ? 20.566 -2.062 -10.718 1.00 96.25 175 TYR A C 1
ATOM 1322 O O . TYR A 1 175 ? 20.228 -1.635 -9.616 1.00 96.25 175 TYR A O 1
ATOM 1330 N N . ALA A 1 176 ? 20.716 -1.248 -11.770 1.00 96.06 176 ALA A N 1
ATOM 1331 C CA . ALA A 1 176 ? 20.529 0.205 -11.685 1.00 96.06 176 ALA A CA 1
ATOM 1332 C C . ALA A 1 176 ? 19.089 0.594 -11.300 1.00 96.06 176 ALA A C 1
ATOM 1334 O O . ALA A 1 176 ? 18.883 1.527 -10.527 1.00 96.06 176 ALA A O 1
ATOM 1335 N N . TYR A 1 177 ? 18.096 -0.165 -11.781 1.00 97.56 177 TYR A N 1
ATOM 1336 C CA . TYR A 1 177 ? 16.695 0.010 -11.396 1.00 97.56 177 TYR A CA 1
ATOM 1337 C C . TYR A 1 177 ? 16.521 -0.186 -9.886 1.00 97.56 177 TYR A C 1
ATOM 1339 O O . TYR A 1 177 ? 15.942 0.656 -9.203 1.00 97.56 177 TYR A O 1
ATOM 1347 N N . TRP A 1 178 ? 17.060 -1.281 -9.344 1.00 97.69 178 TRP A N 1
ATOM 1348 C CA . TRP A 1 178 ? 17.007 -1.576 -7.910 1.00 97.69 178 TRP A CA 1
ATOM 1349 C C . TRP A 1 178 ? 17.768 -0.545 -7.067 1.00 97.69 178 TRP A C 1
ATOM 1351 O O . TRP A 1 178 ? 17.296 -0.148 -5.999 1.00 97.69 178 TRP A O 1
ATOM 1361 N N . LEU A 1 179 ? 18.908 -0.060 -7.569 1.00 96.69 179 LEU A N 1
ATOM 1362 C CA . LEU A 1 179 ? 19.707 0.968 -6.907 1.00 96.69 179 LEU A CA 1
ATOM 1363 C C . LEU A 1 179 ? 18.934 2.282 -6.741 1.00 96.69 179 LEU A C 1
ATOM 1365 O O . LEU A 1 179 ? 19.029 2.918 -5.696 1.00 96.69 179 LEU A O 1
ATOM 1369 N N . ASP A 1 180 ? 18.152 2.671 -7.745 1.00 96.88 180 ASP A N 1
ATOM 1370 C CA . ASP A 1 180 ? 17.263 3.829 -7.675 1.00 96.88 180 ASP A CA 1
ATOM 1371 C C . ASP A 1 180 ? 16.048 3.567 -6.783 1.00 96.88 180 ASP A C 1
ATOM 1373 O O . ASP A 1 180 ? 15.668 4.415 -5.970 1.00 96.88 180 ASP A O 1
ATOM 1377 N N . ALA A 1 181 ? 15.447 2.383 -6.914 1.00 96.31 181 ALA A N 1
ATOM 1378 C CA . ALA A 1 181 ? 14.273 1.987 -6.153 1.00 96.31 181 ALA A CA 1
ATOM 1379 C C . ALA A 1 181 ? 14.514 2.057 -4.643 1.00 96.31 181 ALA A C 1
ATOM 1381 O O . ALA A 1 181 ? 13.626 2.483 -3.908 1.00 96.31 181 ALA A O 1
ATOM 1382 N N . ARG A 1 182 ? 15.713 1.699 -4.161 1.00 94.56 182 ARG A N 1
ATOM 1383 C CA . ARG A 1 182 ? 16.039 1.700 -2.721 1.00 94.56 182 ARG A CA 1
ATOM 1384 C C . ARG A 1 182 ? 15.933 3.083 -2.067 1.00 94.56 182 ARG A C 1
ATOM 1386 O O . ARG A 1 182 ? 15.764 3.162 -0.858 1.00 94.56 182 ARG A O 1
ATOM 1393 N N . LEU A 1 183 ? 16.000 4.164 -2.851 1.00 89.69 183 LEU A N 1
ATOM 1394 C CA . LEU A 1 183 ? 15.890 5.537 -2.346 1.00 89.69 183 LEU A CA 1
ATOM 1395 C C . LEU A 1 183 ? 14.469 5.887 -1.882 1.00 89.69 183 LEU A C 1
ATOM 1397 O O . LEU A 1 183 ? 14.289 6.874 -1.174 1.00 89.69 183 LEU A O 1
ATOM 1401 N N . ARG A 1 184 ? 13.459 5.117 -2.308 1.00 87.19 184 ARG A N 1
ATOM 1402 C CA . ARG A 1 184 ? 12.043 5.322 -1.946 1.00 87.19 184 ARG A CA 1
ATOM 1403 C C . ARG A 1 184 ? 11.315 4.037 -1.525 1.00 87.19 184 ARG A C 1
ATOM 1405 O O . ARG A 1 184 ? 10.309 4.116 -0.842 1.00 87.19 184 ARG A O 1
ATOM 1412 N N . GLY A 1 185 ? 11.825 2.855 -1.877 1.00 77.56 185 GLY A N 1
ATOM 1413 C CA . GLY A 1 185 ? 11.198 1.548 -1.630 1.00 77.56 185 GLY A CA 1
ATOM 1414 C C . GLY A 1 185 ? 11.511 0.907 -0.270 1.00 77.56 185 GLY A C 1
ATOM 1415 O O . GLY A 1 185 ? 11.091 -0.228 -0.012 1.00 77.56 185 GLY A O 1
ATOM 1416 N N . GLY A 1 186 ? 12.259 1.591 0.602 1.00 83.25 186 GLY A N 1
ATOM 1417 C CA . GLY A 1 186 ? 12.687 1.088 1.913 1.00 83.25 186 GLY A CA 1
ATOM 1418 C C . GLY A 1 186 ? 13.694 -0.067 1.818 1.00 83.25 186 GLY A C 1
ATOM 1419 O O . GLY A 1 186 ? 14.497 -0.138 0.891 1.00 83.25 186 GLY A O 1
ATOM 1420 N N . ASN A 1 187 ? 13.653 -1.008 2.771 1.00 86.62 187 ASN A N 1
ATOM 1421 C CA . ASN A 1 187 ? 14.566 -2.159 2.775 1.00 86.62 187 ASN A CA 1
ATOM 1422 C C . ASN A 1 187 ? 14.267 -3.132 1.614 1.00 86.62 187 ASN A C 1
ATOM 1424 O O . ASN A 1 187 ? 13.289 -3.885 1.678 1.00 86.62 187 ASN A O 1
ATOM 1428 N N . LEU A 1 188 ? 15.130 -3.137 0.592 1.00 92.00 188 LEU A N 1
ATOM 1429 C CA . LEU A 1 188 ? 15.085 -4.032 -0.572 1.00 92.00 188 LEU A CA 1
ATOM 1430 C C . LEU A 1 188 ? 16.097 -5.189 -0.473 1.00 92.00 188 LEU A C 1
ATOM 1432 O O . LEU A 1 188 ? 16.715 -5.565 -1.468 1.00 92.00 188 LEU A O 1
ATOM 1436 N N . ARG A 1 189 ? 16.255 -5.755 0.732 1.00 91.50 189 ARG A N 1
ATOM 1437 C CA . ARG A 1 189 ? 17.066 -6.952 1.038 1.00 91.50 189 ARG A CA 1
ATOM 1438 C C . ARG A 1 189 ? 18.574 -6.826 0.778 1.00 91.50 189 ARG A C 1
ATOM 1440 O O . ARG A 1 189 ? 19.243 -7.845 0.667 1.00 91.50 189 ARG A O 1
ATOM 1447 N N . GLY A 1 190 ? 19.110 -5.609 0.688 1.00 88.06 190 GLY A N 1
ATOM 1448 C CA . GLY A 1 190 ? 20.555 -5.335 0.606 1.00 88.06 190 GLY A CA 1
ATOM 1449 C C . GLY A 1 190 ? 21.254 -5.742 -0.701 1.00 88.06 190 GLY A C 1
ATOM 1450 O O . GLY A 1 190 ? 22.261 -5.137 -1.046 1.00 88.06 190 GLY A O 1
ATOM 1451 N N . ASP A 1 191 ? 20.698 -6.692 -1.454 1.00 94.50 191 ASP A N 1
ATOM 1452 C CA . ASP A 1 191 ? 21.210 -7.170 -2.736 1.00 94.50 191 ASP A CA 1
ATOM 1453 C C . ASP A 1 191 ? 20.076 -7.331 -3.764 1.00 94.50 191 ASP A C 1
ATOM 1455 O O . ASP A 1 191 ? 18.999 -7.870 -3.482 1.00 94.50 191 ASP A O 1
ATOM 1459 N N . TRP A 1 192 ? 20.341 -6.885 -4.990 1.00 95.75 192 TRP A N 1
ATOM 1460 C CA . TRP A 1 192 ? 19.374 -6.874 -6.084 1.00 95.75 192 TRP A CA 1
ATOM 1461 C C . TRP A 1 192 ? 18.920 -8.280 -6.488 1.00 95.75 192 TRP A C 1
ATOM 1463 O O . TRP A 1 192 ? 17.717 -8.501 -6.652 1.00 95.75 192 TRP A O 1
ATOM 1473 N N . ARG A 1 193 ? 19.832 -9.259 -6.588 1.00 97.00 193 ARG A N 1
ATOM 1474 C CA . ARG A 1 193 ? 19.465 -10.642 -6.951 1.00 97.00 193 ARG A CA 1
ATOM 1475 C C . ARG A 1 193 ? 18.665 -11.308 -5.833 1.00 97.00 193 ARG A C 1
ATOM 1477 O O . ARG A 1 193 ? 17.701 -12.026 -6.095 1.00 97.00 193 ARG A O 1
ATOM 1484 N N . THR A 1 194 ? 19.013 -11.032 -4.582 1.00 97.25 194 THR A N 1
ATOM 1485 C CA . THR A 1 194 ? 18.290 -11.500 -3.394 1.00 97.25 194 THR A CA 1
ATOM 1486 C C . THR A 1 194 ? 16.875 -10.923 -3.335 1.00 97.25 194 THR A C 1
ATOM 1488 O O . THR A 1 194 ? 15.922 -11.637 -3.006 1.00 97.25 194 THR A O 1
ATOM 1491 N N . CYS A 1 195 ? 16.705 -9.653 -3.709 1.00 96.94 195 CYS A N 1
ATOM 1492 C CA . CYS A 1 195 ? 15.391 -9.039 -3.863 1.00 96.94 195 CYS A CA 1
ATOM 1493 C C . CYS A 1 195 ? 14.596 -9.662 -5.021 1.00 96.94 195 CYS A C 1
ATOM 1495 O O . CYS A 1 195 ? 13.437 -10.033 -4.833 1.00 96.94 195 CYS A O 1
ATOM 1497 N N . ALA A 1 196 ? 15.237 -9.870 -6.175 1.00 97.69 196 ALA A N 1
ATOM 1498 C CA . ALA A 1 196 ? 14.628 -10.447 -7.375 1.00 97.69 196 ALA A CA 1
ATOM 1499 C C . ALA A 1 196 ? 14.079 -11.875 -7.167 1.00 97.69 196 ALA A C 1
ATOM 1501 O O . ALA A 1 196 ? 13.150 -12.293 -7.855 1.00 97.69 196 ALA A O 1
ATOM 1502 N N . ARG A 1 197 ? 14.600 -12.624 -6.183 1.00 97.31 197 ARG A N 1
ATOM 1503 C CA . ARG A 1 197 ? 14.069 -13.944 -5.780 1.00 97.31 197 ARG A CA 1
ATOM 1504 C C . ARG A 1 197 ? 12.727 -13.878 -5.044 1.00 97.31 197 ARG A C 1
ATOM 1506 O O . ARG A 1 197 ? 12.103 -14.912 -4.833 1.00 97.31 197 ARG A O 1
ATOM 1513 N N . SER A 1 198 ? 12.289 -12.698 -4.610 1.00 95.69 198 SER A N 1
ATOM 1514 C CA . SER A 1 198 ? 11.045 -12.502 -3.869 1.00 95.69 198 SER A CA 1
ATOM 1515 C C . SER A 1 198 ? 10.093 -11.624 -4.663 1.00 95.69 198 SER A C 1
ATOM 1517 O O . SER A 1 198 ? 10.393 -10.460 -4.928 1.00 95.69 198 SER A O 1
ATOM 1519 N N . LEU A 1 199 ? 8.905 -12.153 -4.965 1.00 93.00 199 LEU A N 1
ATOM 1520 C CA . LEU A 1 199 ? 7.837 -11.379 -5.595 1.00 93.00 199 LEU A CA 1
ATOM 1521 C C . LEU A 1 199 ? 7.518 -10.113 -4.787 1.00 93.00 199 LEU A C 1
ATOM 1523 O O . LEU A 1 199 ? 7.480 -9.020 -5.343 1.00 93.00 199 LEU A O 1
ATOM 1527 N N . ARG A 1 200 ? 7.402 -10.243 -3.457 1.00 93.19 200 ARG A N 1
ATOM 1528 C CA . ARG A 1 200 ? 7.160 -9.116 -2.542 1.00 93.19 200 ARG A CA 1
ATOM 1529 C C . ARG A 1 200 ? 8.267 -8.063 -2.612 1.00 93.19 200 ARG A C 1
ATOM 1531 O O . ARG A 1 200 ? 7.966 -6.876 -2.682 1.00 93.19 200 ARG A O 1
ATOM 1538 N N . CYS A 1 201 ? 9.538 -8.470 -2.580 1.00 94.94 201 CYS A N 1
ATOM 1539 C CA . CYS A 1 201 ? 10.639 -7.506 -2.658 1.00 94.94 201 CYS A CA 1
ATOM 1540 C C . CYS A 1 201 ? 10.700 -6.833 -4.034 1.00 94.94 201 CYS A C 1
ATOM 1542 O O . CYS A 1 201 ? 10.840 -5.617 -4.113 1.00 94.94 201 CYS A O 1
ATOM 1544 N N . SER A 1 202 ? 10.519 -7.603 -5.106 1.00 97.06 202 SER A N 1
ATOM 1545 C CA . SER A 1 202 ? 10.533 -7.087 -6.477 1.00 97.06 202 SER A CA 1
ATOM 1546 C C . SER A 1 202 ? 9.390 -6.096 -6.722 1.00 97.06 202 SER A C 1
ATOM 1548 O O . SER A 1 202 ? 9.632 -5.016 -7.251 1.00 97.06 202 SER A O 1
ATOM 1550 N N . ARG A 1 203 ? 8.175 -6.391 -6.234 1.00 96.12 203 ARG A N 1
ATOM 1551 C CA . ARG A 1 203 ? 7.034 -5.458 -6.267 1.00 96.12 203 ARG A CA 1
ATOM 1552 C C . ARG A 1 203 ? 7.347 -4.163 -5.515 1.00 96.12 203 ARG A C 1
ATOM 1554 O O . ARG A 1 203 ? 7.113 -3.075 -6.028 1.00 96.12 203 ARG A O 1
ATOM 1561 N N . ARG A 1 204 ? 7.946 -4.262 -4.320 1.00 93.81 204 ARG A N 1
ATOM 1562 C CA . ARG A 1 204 ? 8.395 -3.086 -3.551 1.00 93.81 204 ARG A CA 1
ATOM 1563 C C . ARG A 1 204 ? 9.473 -2.282 -4.277 1.00 93.81 204 ARG A C 1
ATOM 1565 O O . ARG A 1 204 ? 9.469 -1.058 -4.183 1.00 93.81 204 ARG A O 1
ATOM 1572 N N . ALA A 1 205 ? 10.369 -2.941 -5.010 1.00 96.81 205 ALA A N 1
ATOM 1573 C CA . ALA A 1 205 ? 11.353 -2.261 -5.843 1.00 96.81 205 ALA A CA 1
ATOM 1574 C C . ALA A 1 205 ? 10.673 -1.486 -6.985 1.00 96.81 205 ALA A C 1
ATOM 1576 O O . ALA A 1 205 ? 11.008 -0.327 -7.212 1.00 96.81 205 ALA A O 1
ATOM 1577 N N . VAL A 1 206 ? 9.667 -2.068 -7.648 1.00 98.00 206 VAL A N 1
ATOM 1578 C CA . VAL A 1 206 ? 8.860 -1.347 -8.647 1.00 98.00 206 VAL A CA 1
ATOM 1579 C C . VAL A 1 206 ? 8.173 -0.132 -8.023 1.00 98.00 206 VAL A C 1
ATOM 1581 O O . VAL A 1 206 ? 8.300 0.964 -8.565 1.00 98.00 206 VAL A O 1
ATOM 1584 N N . ARG A 1 207 ? 7.552 -0.274 -6.843 1.00 94.75 207 ARG A N 1
ATOM 1585 C CA . ARG A 1 207 ? 6.941 0.855 -6.117 1.00 94.75 207 ARG A CA 1
ATOM 1586 C C . ARG A 1 207 ? 7.928 1.975 -5.818 1.00 94.75 207 ARG A C 1
ATOM 1588 O O . ARG A 1 207 ? 7.697 3.104 -6.238 1.00 94.75 207 ARG A O 1
ATOM 1595 N N . GLY A 1 208 ? 9.077 1.658 -5.224 1.00 93.62 208 GLY A N 1
ATOM 1596 C CA . GLY A 1 208 ? 10.118 2.655 -4.963 1.00 93.62 208 GLY A CA 1
ATOM 1597 C C . GLY A 1 208 ? 10.627 3.348 -6.234 1.00 93.62 208 GLY A C 1
ATOM 1598 O O . GLY A 1 208 ? 10.906 4.547 -6.231 1.00 93.62 208 GLY A O 1
ATOM 1599 N N . TYR A 1 209 ? 10.717 2.623 -7.350 1.00 97.94 209 TYR A N 1
ATOM 1600 C CA . TYR A 1 209 ? 11.112 3.210 -8.629 1.00 97.94 209 TYR A CA 1
ATOM 1601 C C . TYR A 1 209 ? 10.043 4.158 -9.192 1.00 97.94 209 TYR A C 1
ATOM 1603 O O . TYR A 1 209 ? 10.375 5.244 -9.676 1.00 97.94 209 TYR A O 1
ATOM 1611 N N . MET A 1 210 ? 8.761 3.795 -9.083 1.00 96.88 210 MET A N 1
ATOM 1612 C CA . MET A 1 210 ? 7.651 4.659 -9.494 1.00 96.88 210 MET A CA 1
ATOM 1613 C C . MET A 1 210 ? 7.541 5.901 -8.609 1.00 96.88 210 MET A C 1
ATOM 1615 O O . MET A 1 210 ? 7.448 7.001 -9.147 1.00 96.88 210 MET A O 1
ATOM 1619 N N . ASP A 1 211 ? 7.691 5.769 -7.292 1.00 91.25 211 ASP A N 1
ATOM 1620 C CA . ASP A 1 211 ? 7.703 6.903 -6.355 1.00 91.25 211 ASP A CA 1
ATOM 1621 C C . ASP A 1 211 ? 8.823 7.907 -6.666 1.00 91.25 211 ASP A C 1
ATOM 1623 O O . ASP A 1 211 ? 8.711 9.108 -6.408 1.00 91.25 211 ASP A O 1
ATOM 1627 N N . ARG A 1 212 ? 9.925 7.429 -7.252 1.00 92.81 212 ARG A N 1
ATOM 1628 C CA . ARG A 1 212 ? 11.031 8.277 -7.698 1.00 92.81 212 ARG A CA 1
ATOM 1629 C C . ARG A 1 212 ? 10.743 8.960 -9.034 1.00 92.81 212 ARG A C 1
ATOM 1631 O O . ARG A 1 212 ? 11.043 10.148 -9.187 1.00 92.81 212 ARG A O 1
ATOM 1638 N N . TYR A 1 213 ? 10.207 8.230 -10.011 1.00 96.75 213 TYR A N 1
ATOM 1639 C CA . TYR A 1 213 ? 10.195 8.678 -11.406 1.00 96.75 213 TYR A CA 1
ATOM 1640 C C . TYR A 1 213 ? 8.817 9.017 -11.975 1.00 96.75 213 TYR A C 1
ATOM 1642 O O . TYR A 1 213 ? 8.725 9.948 -12.779 1.00 96.75 213 TYR A O 1
ATOM 1650 N N . ALA A 1 214 ? 7.754 8.346 -11.554 1.00 94.94 214 ALA A N 1
ATOM 1651 C CA . ALA A 1 214 ? 6.388 8.604 -11.991 1.00 94.94 214 ALA A CA 1
ATOM 1652 C C . ALA A 1 214 ? 5.717 9.615 -11.048 1.00 94.94 214 ALA A C 1
ATOM 1654 O O . ALA A 1 214 ? 4.805 9.285 -10.302 1.00 94.94 214 ALA A O 1
ATOM 1655 N N . THR A 1 215 ? 6.202 10.859 -11.046 1.00 88.69 215 THR A N 1
ATOM 1656 C CA . THR A 1 215 ? 5.698 11.920 -10.155 1.00 88.69 215 THR A CA 1
ATOM 1657 C C . THR A 1 215 ? 5.027 13.039 -10.939 1.00 88.69 215 THR A C 1
ATOM 1659 O O . THR A 1 215 ? 5.437 13.356 -12.059 1.00 88.69 215 THR A O 1
ATOM 1662 N N . ARG A 1 216 ? 4.054 13.718 -10.313 1.00 83.38 216 ARG A N 1
ATOM 1663 C CA . ARG A 1 216 ? 3.350 14.868 -10.912 1.00 83.38 216 ARG A CA 1
ATOM 1664 C C . ARG A 1 216 ? 4.311 15.945 -11.413 1.00 83.38 216 ARG A C 1
ATOM 1666 O O . ARG A 1 216 ? 4.123 16.486 -12.493 1.00 83.38 216 ARG A O 1
ATOM 1673 N N . ARG A 1 217 ? 5.390 16.196 -10.663 1.00 90.81 217 ARG A N 1
ATOM 1674 C CA . ARG A 1 217 ? 6.439 17.160 -11.027 1.00 90.81 217 ARG A CA 1
ATOM 1675 C C . ARG A 1 217 ? 7.173 16.784 -12.317 1.00 90.81 217 ARG A C 1
ATOM 1677 O O . ARG A 1 217 ? 7.532 17.668 -13.080 1.00 90.81 217 ARG A O 1
ATOM 1684 N N . ARG A 1 218 ? 7.423 15.491 -12.562 1.00 93.38 218 ARG A N 1
ATOM 1685 C CA . ARG A 1 218 ? 8.126 15.030 -13.775 1.00 93.38 218 ARG A CA 1
ATOM 1686 C C . ARG A 1 218 ? 7.204 14.891 -14.982 1.00 93.38 218 ARG A C 1
ATOM 1688 O O . ARG A 1 218 ? 7.665 15.083 -16.104 1.00 93.38 218 ARG A O 1
ATOM 1695 N N . LEU A 1 219 ? 5.947 14.518 -14.749 1.00 91.31 219 LEU A N 1
ATOM 1696 C CA . LEU A 1 219 ? 4.971 14.238 -15.803 1.00 91.31 219 LEU A CA 1
ATOM 1697 C C . LEU A 1 219 ? 4.113 15.456 -16.173 1.00 91.31 219 LEU A C 1
ATOM 1699 O O . LEU A 1 219 ? 3.499 15.459 -17.231 1.00 91.31 219 LEU A O 1
ATOM 1703 N N . GLY A 1 220 ? 4.027 16.469 -15.305 1.00 89.50 220 GLY A N 1
ATOM 1704 C CA . GLY A 1 220 ? 3.110 17.606 -15.455 1.00 89.50 220 GLY A CA 1
ATOM 1705 C C . GLY A 1 220 ? 1.642 17.271 -15.152 1.00 89.50 220 GLY A C 1
ATOM 1706 O O . GLY A 1 220 ? 0.805 18.165 -15.104 1.00 89.50 220 GLY A O 1
ATOM 1707 N N . ARG A 1 221 ? 1.325 15.996 -14.902 1.00 90.50 221 ARG A N 1
ATOM 1708 C CA . ARG A 1 221 ? -0.019 15.479 -14.604 1.00 90.50 221 ARG A CA 1
ATOM 1709 C C . ARG A 1 221 ? 0.045 14.304 -13.631 1.00 90.50 221 ARG A C 1
ATOM 1711 O O . ARG A 1 221 ? 1.135 13.837 -13.296 1.00 90.50 221 ARG A O 1
ATOM 1718 N N . GLN A 1 222 ? -1.112 13.840 -13.158 1.00 82.81 222 GLN A N 1
ATOM 1719 C CA . GLN A 1 222 ? -1.169 12.622 -12.347 1.00 82.81 222 GLN A CA 1
ATOM 1720 C C . GLN A 1 222 ? -0.619 11.423 -13.147 1.00 82.81 222 GLN A C 1
ATOM 1722 O O . GLN A 1 222 ? -0.913 11.322 -14.346 1.00 82.81 222 GLN A O 1
ATOM 1727 N N . PRO A 1 223 ? 0.206 10.558 -12.526 1.00 87.94 223 PRO A N 1
ATOM 1728 C CA . PRO A 1 223 ? 0.694 9.346 -13.170 1.00 87.94 223 PRO A CA 1
ATOM 1729 C C . PRO A 1 223 ? -0.449 8.386 -13.503 1.00 87.94 223 PRO A C 1
ATOM 1731 O O . PRO A 1 223 ? -1.399 8.244 -12.739 1.00 87.94 223 PRO A O 1
ATOM 1734 N N . THR A 1 224 ? -0.323 7.718 -14.639 1.00 93.06 224 THR A N 1
ATOM 1735 C CA . THR A 1 224 ? -1.251 6.705 -15.150 1.00 93.06 224 THR A CA 1
ATOM 1736 C C . THR A 1 224 ? -0.524 5.374 -15.316 1.00 93.06 224 THR A C 1
ATOM 1738 O O . THR A 1 224 ? 0.711 5.329 -15.279 1.00 93.06 224 THR A O 1
ATOM 1741 N N . CYS A 1 225 ? -1.264 4.291 -15.575 1.00 96.88 225 CYS A N 1
ATOM 1742 C CA . CYS A 1 225 ? -0.621 3.012 -15.876 1.00 96.88 225 CYS A CA 1
ATOM 1743 C C . CYS A 1 225 ? 0.264 3.057 -17.120 1.00 96.88 225 CYS A C 1
ATOM 1745 O O . CYS A 1 225 ? 1.327 2.437 -17.125 1.00 96.88 225 CYS A O 1
ATOM 1747 N N . GLU A 1 226 ? -0.094 3.857 -18.125 1.00 97.94 226 GLU A N 1
ATOM 1748 C CA . GLU A 1 226 ? 0.780 4.066 -19.273 1.00 97.94 226 GLU A CA 1
ATOM 1749 C C . GLU A 1 226 ? 2.146 4.615 -18.838 1.00 97.94 226 GLU A C 1
ATOM 1751 O O . GLU A 1 226 ? 3.185 4.117 -19.275 1.00 97.94 226 GLU A O 1
ATOM 1756 N N . ASP A 1 227 ? 2.174 5.591 -17.926 1.00 98.06 227 ASP A N 1
ATOM 1757 C CA . ASP A 1 227 ? 3.439 6.134 -17.427 1.00 98.06 227 ASP A CA 1
ATOM 1758 C C . ASP A 1 227 ? 4.229 5.084 -16.657 1.00 98.06 227 ASP A C 1
ATOM 1760 O O . ASP A 1 227 ? 5.423 4.929 -16.907 1.00 98.06 227 ASP A O 1
ATOM 1764 N N . TRP A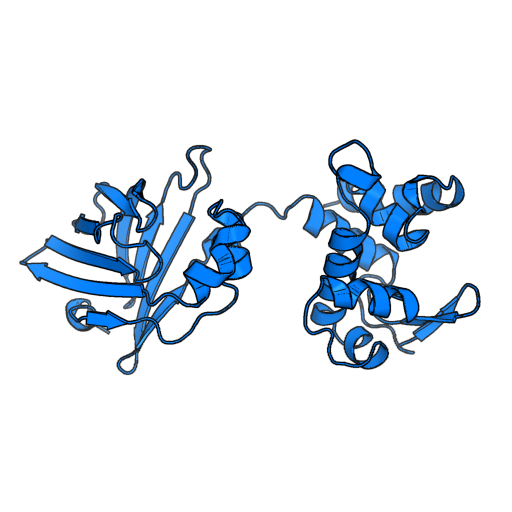 1 228 ? 3.588 4.351 -15.742 1.00 98.31 228 TRP A N 1
ATOM 1765 C CA . TRP A 1 228 ? 4.260 3.326 -14.940 1.00 98.31 228 TRP A CA 1
ATOM 1766 C C . TRP A 1 228 ? 4.840 2.214 -15.816 1.00 98.31 228 TRP A C 1
ATOM 1768 O O . TRP A 1 228 ? 6.018 1.882 -15.675 1.00 98.31 228 TRP A O 1
ATOM 1778 N N . ALA A 1 229 ? 4.062 1.696 -16.768 1.00 98.50 229 ALA A N 1
ATOM 1779 C CA . ALA A 1 229 ? 4.490 0.657 -17.698 1.00 98.50 229 ALA A CA 1
ATOM 1780 C C . ALA A 1 229 ? 5.654 1.129 -18.578 1.00 98.50 229 ALA A C 1
ATOM 178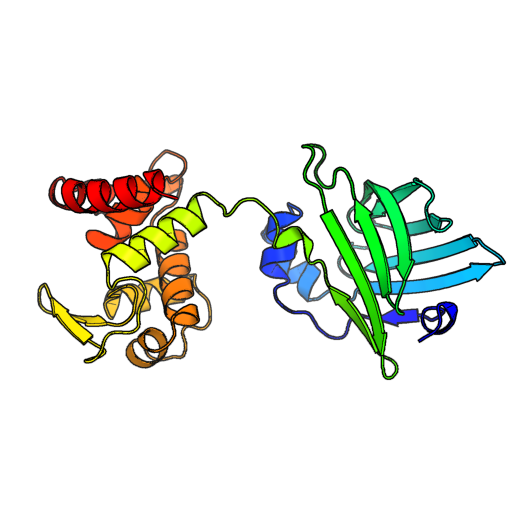2 O O . ALA A 1 229 ? 6.674 0.450 -18.711 1.00 98.50 229 ALA A O 1
ATOM 1783 N N . ARG A 1 230 ? 5.549 2.333 -19.148 1.00 98.56 230 ARG A N 1
ATOM 1784 C CA . ARG A 1 230 ? 6.580 2.865 -20.045 1.00 98.56 230 ARG A CA 1
ATOM 1785 C C . ARG A 1 230 ? 7.838 3.282 -19.292 1.00 98.56 230 ARG A C 1
ATOM 1787 O O . ARG A 1 230 ? 8.931 3.125 -19.830 1.00 98.56 230 ARG A O 1
ATOM 1794 N N . ILE A 1 231 ? 7.721 3.779 -18.058 1.00 98.50 231 ILE A N 1
ATOM 1795 C CA . ILE A 1 231 ? 8.867 4.058 -17.178 1.00 98.50 231 ILE A CA 1
ATOM 1796 C C . ILE A 1 231 ? 9.546 2.757 -16.738 1.00 98.50 231 ILE A C 1
ATOM 1798 O O . ILE A 1 231 ? 10.773 2.711 -16.675 1.00 98.50 231 ILE A O 1
ATOM 1802 N N . HIS A 1 232 ? 8.780 1.696 -16.475 1.00 98.25 232 HIS A N 1
ATOM 1803 C CA . HIS A 1 232 ? 9.338 0.380 -16.175 1.00 98.25 232 HIS A CA 1
ATOM 1804 C C . HIS A 1 232 ? 10.168 -0.150 -17.354 1.00 98.25 232 HIS A C 1
ATOM 1806 O O . HIS A 1 232 ? 11.349 -0.445 -17.191 1.00 98.25 232 HIS A O 1
ATOM 1812 N N . ASN A 1 233 ? 9.583 -0.169 -18.554 1.00 97.69 233 ASN A N 1
ATOM 1813 C CA . ASN A 1 233 ? 10.213 -0.724 -19.751 1.00 97.69 233 ASN A CA 1
ATOM 1814 C C . ASN A 1 233 ? 11.363 0.140 -20.310 1.00 97.69 233 ASN A C 1
ATOM 1816 O O . ASN A 1 233 ? 12.361 -0.383 -20.798 1.00 97.69 233 ASN A O 1
ATOM 1820 N N . GLY A 1 234 ? 11.237 1.469 -20.253 1.00 95.81 234 GLY A N 1
ATOM 1821 C CA . GLY A 1 234 ? 12.173 2.402 -20.893 1.00 95.81 234 GLY A CA 1
ATOM 1822 C C . GLY A 1 234 ? 13.055 3.216 -19.943 1.00 95.81 234 GLY A C 1
ATOM 1823 O O . GLY A 1 234 ? 13.778 4.102 -20.411 1.00 95.81 234 GLY A O 1
ATOM 1824 N N . GLY A 1 235 ? 12.982 2.973 -18.633 1.00 96.56 235 GLY A N 1
ATOM 1825 C CA . GLY A 1 235 ? 13.669 3.758 -17.605 1.00 96.56 235 GLY A CA 1
ATOM 1826 C C . GLY A 1 235 ? 13.011 5.122 -17.332 1.00 96.56 235 GLY A C 1
ATOM 1827 O O . GLY A 1 235 ? 11.883 5.377 -17.760 1.00 96.56 235 GLY A O 1
ATOM 1828 N N . PRO A 1 236 ? 13.704 6.074 -16.674 1.00 97.00 236 PRO A N 1
ATOM 1829 C CA . PRO A 1 236 ? 13.083 7.287 -16.126 1.00 97.00 236 PRO A CA 1
ATOM 1830 C C . PRO A 1 236 ? 12.349 8.167 -17.145 1.00 97.00 236 PRO A C 1
ATOM 1832 O O . PRO A 1 236 ? 11.434 8.906 -16.782 1.00 97.00 236 PRO A O 1
ATOM 1835 N N . ASN A 1 237 ? 12.764 8.125 -18.413 1.00 96.69 237 ASN A N 1
ATOM 1836 C CA . ASN A 1 237 ? 12.173 8.885 -19.519 1.00 96.69 237 ASN A CA 1
ATOM 1837 C C . ASN A 1 237 ? 11.430 7.986 -20.520 1.00 96.69 237 ASN A C 1
ATOM 1839 O O . ASN A 1 237 ? 11.120 8.427 -21.625 1.00 96.69 237 ASN A O 1
ATOM 1843 N N . GLY A 1 238 ? 11.146 6.732 -20.161 1.00 97.12 238 GLY A N 1
ATOM 1844 C CA . GLY A 1 238 ? 10.520 5.756 -21.049 1.00 97.12 238 GLY A CA 1
ATOM 1845 C C . GLY A 1 238 ? 9.147 6.184 -21.571 1.00 97.12 238 GLY A C 1
ATOM 1846 O O . GLY A 1 238 ? 8.838 5.918 -22.730 1.00 97.12 238 GLY A O 1
ATOM 1847 N N . TYR A 1 239 ? 8.381 6.952 -20.788 1.00 96.44 239 TYR A N 1
ATOM 1848 C CA . TYR A 1 239 ? 7.099 7.545 -21.203 1.00 96.44 239 TYR A CA 1
ATOM 1849 C C . TYR A 1 239 ? 7.207 8.512 -22.399 1.00 96.44 239 TYR A C 1
ATOM 1851 O O . TYR A 1 239 ? 6.216 8.775 -23.067 1.00 96.44 239 TYR A O 1
ATOM 1859 N N . ARG A 1 240 ? 8.408 9.026 -22.706 1.00 96.62 240 ARG A N 1
ATOM 1860 C CA . ARG A 1 240 ? 8.660 9.904 -23.866 1.00 96.62 240 ARG A CA 1
ATOM 1861 C C . ARG A 1 240 ? 9.111 9.148 -25.113 1.00 96.62 240 ARG A C 1
ATOM 1863 O O . ARG A 1 240 ? 9.209 9.739 -26.182 1.00 96.62 240 ARG A O 1
ATOM 1870 N N . ARG A 1 241 ? 9.457 7.866 -24.986 1.00 97.00 241 ARG A N 1
ATOM 1871 C CA . ARG A 1 241 ? 10.064 7.081 -26.068 1.00 97.00 241 ARG A CA 1
ATOM 1872 C C . ARG A 1 241 ? 8.985 6.334 -26.837 1.00 97.00 241 ARG A C 1
ATOM 1874 O O .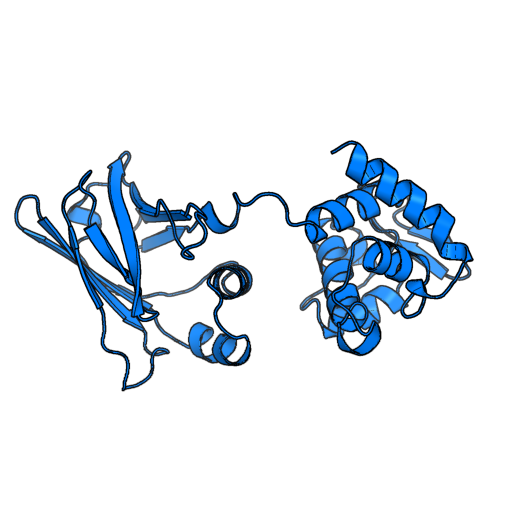 ARG A 1 241 ? 8.219 5.593 -26.230 1.00 97.00 241 ARG A O 1
ATOM 1881 N N . ALA A 1 242 ? 8.950 6.467 -28.161 1.00 97.75 242 ALA A N 1
ATOM 1882 C CA . ALA A 1 242 ? 8.010 5.714 -28.998 1.00 97.75 242 ALA A CA 1
ATOM 1883 C C . ALA A 1 242 ? 8.208 4.190 -28.879 1.00 97.75 242 ALA A C 1
ATOM 1885 O O . ALA A 1 242 ? 7.242 3.435 -28.927 1.00 97.75 242 ALA A O 1
ATOM 1886 N N . SER A 1 243 ? 9.441 3.738 -28.618 1.00 96.94 243 SER A N 1
ATOM 1887 C CA . SER A 1 243 ? 9.782 2.317 -28.468 1.00 96.94 243 SER A CA 1
ATOM 1888 C C . SER A 1 243 ? 9.050 1.602 -27.324 1.00 96.94 243 SER A C 1
ATOM 1890 O O . SER A 1 243 ? 8.973 0.379 -27.332 1.00 96.94 243 SER A O 1
ATOM 1892 N N 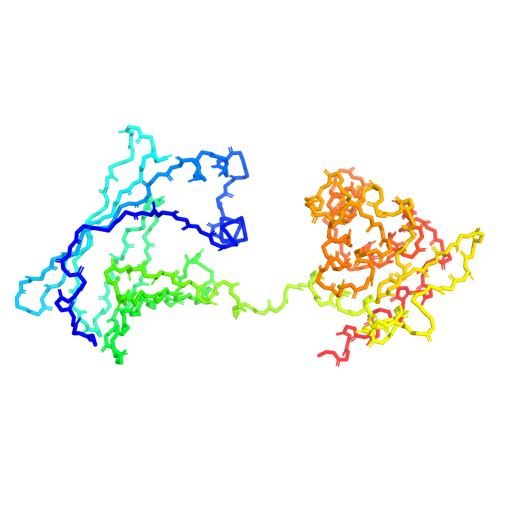. THR A 1 244 ? 8.504 2.330 -26.343 1.00 98.12 244 THR A N 1
ATOM 1893 C CA . THR A 1 244 ? 7.779 1.741 -25.201 1.00 98.12 244 THR A CA 1
ATOM 1894 C C . THR A 1 244 ? 6.272 1.587 -25.453 1.00 98.12 244 THR A C 1
ATOM 1896 O O . THR A 1 244 ? 5.584 0.972 -24.642 1.00 98.12 244 THR A O 1
ATOM 1899 N N . LEU A 1 245 ? 5.742 2.093 -26.576 1.00 98.12 245 LEU A N 1
ATOM 1900 C CA . LEU A 1 245 ? 4.311 2.016 -26.908 1.00 98.12 245 LEU A CA 1
ATOM 1901 C C . LEU A 1 245 ? 3.830 0.574 -27.106 1.00 98.12 245 LEU A C 1
ATOM 1903 O O . LEU A 1 245 ? 2.770 0.206 -26.611 1.00 98.12 245 LEU A O 1
ATOM 1907 N N . ALA A 1 246 ? 4.630 -0.264 -27.773 1.00 98.19 246 ALA A N 1
ATOM 1908 C CA . ALA A 1 246 ? 4.292 -1.674 -27.971 1.00 98.19 246 ALA A CA 1
ATOM 1909 C C . ALA A 1 246 ? 4.234 -2.445 -26.641 1.00 98.19 246 ALA A C 1
ATOM 1911 O O . ALA A 1 246 ? 3.390 -3.320 -26.455 1.00 98.19 246 ALA A O 1
ATOM 1912 N N . TYR A 1 247 ? 5.111 -2.106 -25.689 1.00 98.25 247 TYR A N 1
ATOM 1913 C CA . TYR A 1 247 ? 5.051 -2.658 -24.336 1.00 98.25 247 TYR A CA 1
ATOM 1914 C C . TYR A 1 247 ? 3.781 -2.207 -23.607 1.00 98.25 247 TYR A C 1
ATOM 1916 O O . TYR A 1 247 ? 3.074 -3.039 -23.042 1.00 98.25 247 TYR A O 1
ATOM 1924 N N . TRP A 1 248 ? 3.457 -0.912 -23.679 1.00 98.44 248 TRP A N 1
ATOM 1925 C CA . TRP A 1 248 ? 2.227 -0.370 -23.106 1.00 98.44 248 TRP A CA 1
ATOM 1926 C C . TRP A 1 248 ? 0.977 -1.074 -23.642 1.00 98.44 248 TRP A C 1
ATOM 1928 O O . TRP A 1 248 ? 0.161 -1.512 -22.839 1.00 98.44 248 TRP A O 1
ATOM 1938 N N . GLY A 1 249 ? 0.861 -1.284 -24.957 1.00 98.31 249 GLY A N 1
ATOM 1939 C CA . GLY A 1 249 ? -0.296 -1.972 -25.544 1.00 98.31 249 GLY A CA 1
ATOM 1940 C C . GLY A 1 249 ? -0.540 -3.373 -24.963 1.00 98.31 249 GLY A C 1
ATOM 1941 O O . GLY A 1 249 ? -1.687 -3.766 -24.747 1.00 98.31 249 GLY A O 1
ATOM 1942 N N . ARG A 1 250 ? 0.528 -4.109 -24.617 1.00 98.19 250 ARG A N 1
ATOM 1943 C CA . ARG A 1 250 ? 0.415 -5.417 -23.948 1.00 98.19 250 ARG A CA 1
ATOM 1944 C C . ARG A 1 250 ? -0.075 -5.298 -22.501 1.00 98.19 250 ARG A C 1
ATOM 1946 O O . ARG A 1 250 ? -0.950 -6.054 -22.091 1.00 98.19 250 ARG A O 1
ATOM 1953 N N . VAL A 1 251 ? 0.438 -4.323 -21.746 1.00 98.31 251 VAL A N 1
ATOM 1954 C CA . VAL A 1 251 ? -0.030 -4.039 -20.375 1.00 98.31 251 VAL A CA 1
ATOM 1955 C C . VAL A 1 251 ? -1.490 -3.578 -20.381 1.00 98.31 251 VAL A C 1
ATOM 1957 O O . VAL A 1 251 ? -2.283 -4.060 -19.579 1.00 98.31 251 VAL A O 1
ATOM 1960 N N . GLN A 1 252 ? -1.869 -2.707 -21.317 1.00 97.62 252 GLN A N 1
ATOM 1961 C CA . GLN A 1 252 ? -3.244 -2.242 -21.492 1.00 97.62 252 GLN A CA 1
ATOM 1962 C C . GLN A 1 252 ? -4.199 -3.400 -21.805 1.00 97.62 252 GLN A C 1
ATOM 1964 O O . GLN A 1 252 ? -5.275 -3.469 -21.222 1.00 97.62 252 GLN A O 1
ATOM 1969 N N . SER A 1 253 ? -3.789 -4.331 -22.672 1.00 97.56 253 SER A N 1
ATOM 1970 C CA . SER A 1 253 ? -4.587 -5.523 -22.990 1.00 97.56 253 SER A CA 1
ATOM 1971 C C . SER A 1 253 ? -4.801 -6.408 -21.758 1.00 97.56 253 SER A C 1
ATOM 1973 O O . SER A 1 253 ? -5.893 -6.922 -21.554 1.00 97.56 253 SER A O 1
ATOM 1975 N N . CYS A 1 254 ? -3.780 -6.552 -20.904 1.00 97.38 254 CYS A N 1
ATOM 1976 C CA . CYS A 1 254 ? -3.919 -7.252 -19.627 1.00 97.38 254 CYS A CA 1
ATOM 1977 C C . CYS A 1 254 ? -4.924 -6.557 -18.695 1.00 97.38 254 CYS A C 1
ATOM 1979 O O . CYS A 1 254 ? -5.774 -7.232 -18.129 1.00 97.38 254 CYS A O 1
ATOM 1981 N N . LEU A 1 255 ? -4.878 -5.224 -18.584 1.00 92.12 255 LEU A N 1
ATOM 1982 C CA . LEU A 1 255 ? -5.818 -4.464 -17.751 1.00 92.12 255 LEU A CA 1
ATOM 1983 C C . LEU A 1 255 ? -7.269 -4.598 -18.222 1.00 92.12 255 LEU A C 1
ATOM 1985 O O . LEU A 1 255 ? -8.179 -4.621 -17.407 1.00 92.12 255 LEU A O 1
ATOM 1989 N N . GLN A 1 256 ? -7.487 -4.670 -19.535 1.00 91.00 256 GLN A N 1
ATOM 1990 C CA . GLN A 1 256 ? -8.820 -4.848 -20.119 1.00 91.00 256 GLN A CA 1
ATOM 1991 C C . GLN A 1 256 ? -9.394 -6.253 -19.898 1.00 91.00 256 GLN A C 1
ATOM 1993 O O . GLN A 1 256 ? -10.594 -6.445 -20.068 1.00 91.00 256 GLN A O 1
ATOM 1998 N N . ALA A 1 257 ? -8.546 -7.224 -19.556 1.00 88.81 257 ALA A N 1
ATOM 1999 C CA . ALA A 1 257 ? -8.927 -8.609 -19.309 1.00 88.81 257 ALA A CA 1
ATOM 2000 C C . ALA A 1 257 ? -9.082 -8.945 -17.810 1.00 88.81 257 ALA A C 1
ATOM 2002 O O . ALA A 1 257 ? -9.263 -10.120 -17.484 1.00 88.81 257 ALA A O 1
ATOM 2003 N N . MET A 1 258 ? -8.953 -7.951 -16.919 1.00 82.69 258 MET A N 1
ATOM 2004 C CA . MET A 1 258 ? -9.120 -8.094 -15.464 1.00 82.69 258 MET A CA 1
ATOM 2005 C C . MET A 1 258 ? -10.579 -8.046 -15.016 1.00 82.69 258 MET A C 1
ATOM 2007 O O . MET A 1 258 ? -11.397 -7.391 -15.698 1.00 82.69 258 MET A O 1
#

Secondary structure (DSSP, 8-state):
--GGGG-SEEE----SSHHHHHHHTT--GGGHHHHHHS-EEEEEEEETTEEEEEEEEGGG-TTSPPEEEEE-TT-EEEEE-TTS-EEEEEEEEETTEEEEEES-SSSSS--EEEEEEEETTEEEEE-GGGSSS---HHHHHHHHHHHHHHTTS--SSSEEEETTEEEETTTTEEHHHHHHHTTTS----SSHHHHHT-HHHHHHHHHHHHHHHS-HHHHSS---HHHHHHHHHH-TTGGG-GGGHHHHHHHHHHHHT-

Sequence (258 aa):
MSLTDFNATWTSSGNENLDAYLEATGCPKEYFDTVKSGTLTYEFSQDGDTITCKSSSTSAGPDQPGQTNTFKFGQEYEDVGIDGQKRKTVVTFAGGKLTYSYPDFDGKGTKASTVKEVSGGKLTEVSPFLSSQSRSAYEDCVDCICQMESNCRVPRPLCHRDGGSDSCGPYQIKYAYWLDARLRGGNLRGDWRTCARSLRCSRRAVRGYMDRYATRRRLGRQPTCEDWARIHNGGPNGYRRASTLAYWGRVQSCLQAM

pLDDT: mean 90.52, std 9.66, range [40.91, 98.56]

Foldseek 3Di:
DDPVLLQAKAKDPDDDPVVLVCVVLVNDPVLSVLQVPKMKIWHWDDDVQKIKIWIEIPSLPPPQDIDIDIDGAQDWDWDQDSVRDTFTWHWHDDPQKIKIWTCDSNVPRQTWMWIWHDDPNHIDIDGCSSVPPDQPLVNLLLQLLLCLQAPVACDVVQWDDDPRFIQGASNRATPVLQVQLCVQLPDLPPDPNVSRNDSVSVSSSLVSSCVRQVDCVNPVHHGGSLNSQQCSVPNNCSSVDPVSVVSSVSSVVSSVVD

InterPro domains:
  IPR000463 Cytosolic fatty-acid binding [PR00178] (6-28)
  IPR000463 Cytosolic fatty-acid binding [PR00178] (70-86)
  IPR008597 Invertebrate-type lysozyme [PF05497] (139-254)
  IPR008597 Invertebrate-type lysozyme [PS51909] (134-257)
  IPR008597 Invertebrate-type lysozyme [PTHR11195] (133-256)
  IPR008597 Invertebrate-type lysozyme [cd16890] (140-251)
  IPR012674 Calycin [G3DSA:2.40.128.20] (2-137)
  IPR012674 Calycin [SSF50814] (5-127)
  IPR023346 Lysozyme-like domain superfamily [SSF53955] (141-234)

Radius of gyration: 22.56 Å; chains: 1; bounding box: 51×40×62 Å

Organism: Branchiostoma lanceolatum (NCBI:txid7740)

=== Feature glossary ===
The features interleaved in this record are:

— What the protein is —

Sequence gives the chain of amino acids in standard one-letter code (A=alanine, C=cysteine, …, Y=tyrosine), read N→C. It is the only feature that is directly encoded by the gene; all structural features are derived from the folded form of this sequence.

Database cross-references. InterPro integrates a dozen domain/family signature databases into unified entries with residue-range hits. GO terms attach function/process/location labels with evidence codes. CATH codes position the fold in a four-level structural taxonomy. Organism is the NCBI-taxonomy species name.

— Where its atoms are —

Atomic coordinates in PDBx/mmCIF format — the same representation the Protein Data Bank distributes. Each line of the _atom_site loop places one backbone atom in Cartesian space (units: ångströms, origin: arbitrary).

The six renders are orthographic views along the three Cartesian axes in both directions. Representation (cartoon, sticks, or surface) and color scheme (sequence-rainbow or by-chain) vary across proteins so the training set covers all the common visualization conventions.

— Local backbone conformation —

Eight-state secondary structure (DSSP): H is the canonical α-helix, G the tighter 3₁₀-helix, I the wider π-helix; E/B are β-structure, T and S are turns and bends, and '-' is everything else. DSSP derives these from the pattern of main-chain N–H···O=C hydrogen bonds, not from the sequence.

P-SEA three-state annotation labels each residue as helix, strand, or coil based purely on the geometry of the Cα trace. It serves as a fallback when the full backbone (and thus DSSP) is unavailable.

The φ/ψ torsion pair specifies the backbone conformation at each residue. φ rotates about the N–Cα bond, ψ about the Cα–C bond. Steric clashes forbid most of the (φ, ψ) plane — the allowed regions (α-helix basin, β-sheet basin, left-handed helix) are the Ramachandran-allowed regions.

— Global shape and packing —

The geometric summary reports three shape descriptors. Rg (radius of gyration) measures how spread out the Cα atoms are about their centre of mass; compact globular proteins have small Rg, elongated or unfolded ones large. Cα contacts (<8 Å, |i−j|>4) count long-range residue pairs in spatial proximity — high for tightly packed folds, near zero for rods or random coil. The bounding-box extents give the protein's footprint along x, y, z in Å.

Solvent-accessible surface area (SASA) is the area in Å² traced out by the centre of a 1.4 Å probe sphere (a water molecule) rolled over the protein's van der Waals surface (Shrake–Rupley / Lee–Richards construction). Buried residues have near-zero SASA; fully exposed residues can exceed 200 Å². The total SASA scales roughly with the number of surface residues.

The contact map is a binary N×N matrix image: pixel (i, j) is dark where Cα_i and Cα_j are within 8 Å and |i−j|>4. Because the |i−j|>4 filter removes local helical contacts, off-diagonal stripes parallel to the main diagonal indicate parallel β-sheets; stripes perpendicular to it indicate antiparallel β-sheets. The Ramachandran plot scatters every residue's (φ, ψ) pair against the sterically allowed regions. The PAE heatmap renders the predicted-aligned-error matrix.

— Structural neighborhood —

3Di is Foldseek's structural alphabet. Each residue is assigned one of twenty discrete states based on how its Cα sits relative to its spatial (not sequential) neighbors. Aligning 3Di strings finds structural homologs roughly as well as full 3D superposition, but orders of magnitude faster.

Nearest PDB neighbors are the top structural matches found by Foldseek when searching this structure against the entire Protein Data Bank. Each hit reports a TM-score (0 to 1; >0.5 almost always implies the same fold) and an E-value. These are *structural* homologs — they may share no detectable sequence similarity.

— Confidence and disorder —

For AlphaFold models, the B-factor field carries pLDDT — the model's own estimate of local accuracy on a 0–100 scale. Regions with pLDDT<50 should be treated as essentially unmodeled; they often correspond to intrinsically disordered segments.

Crystallographic B-factors measure how much each atom's electron density is smeared out, in Å². They rise in mobile loops and surface residues and fall in the buried interior. In AlphaFold models this column is repurposed to hold pLDDT instead.

Predicted aligned error is AlphaFold's pairwise confidence. Unlike pLDDT (per-residue), PAE is per-residue-pair and captures whether two parts of the structure are correctly placed relative to each other. Units are ångströms of expected positional error.